Protein AF-A0A453LAU6-F1 (afdb_monomer)

Organism: Aegilops tauschii subsp. strangulata (NCBI:txid200361)

Nearest PDB structures (foldseek):
  6wpu-assembly1_A  TM=8.694E-01  e=8.752E-20  Allium sativum
  6sem-assembly2_A  TM=7.587E-01  e=1.999E-14  synthetic construct
  8odw-assembly1_A  TM=7.315E-01  e=1.647E-11  Gynuella sunshinyii
  8odw-assembly2_B  TM=7.566E-01  e=8.430E-11  Gynuella sunshinyii
  6a4j-assembly1_A  TM=4.486E-01  e=2.990E-09  Staphylococcus aureus

Radius of gyration: 31.08 Å; Cα contacts (8 Å, |Δi|>4): 416; chains: 1; bounding box: 76×75×81 Å

Mean predicted aligned error: 15.17 Å

Foldseek 3Di:
DDDPVGDLAFDDDPPTDRDPDGPVSNVVVSVVVVCVVVVPCVVDDPQKAWQAWEFPDPPDPQTKIKTKIWHWDDDPPDPDDTDIDIDIDIGSDDDDDPDWQQADDDDPQAACPVLAPAAEEELNPDDAQQVQAQWEEEEAADPPSSVVNQVRNLVGYQAYEYEEAPVRCDPVNVVSCVVSVNHYDYAYGFRYQHNQQWTAHPVRDIDRGRYYYYHPGGFDDDNRYDYVPQWDQDDSRQDIDDDPPDPRPPDDDDDDDPDPPPPPPDDDDDDDDDDDDDDDDDDDDDDDDDDDDDDPDDDDDDDDDDDDDDDDDDDDDDDDDDDDDDD

Structure (mmCIF, N/CA/C/O backbone):
data_AF-A0A453LAU6-F1
#
_entry.id   AF-A0A453LAU6-F1
#
loop_
_atom_site.group_PDB
_atom_site.id
_atom_site.type_symbol
_atom_site.label_atom_id
_atom_site.label_alt_id
_atom_site.label_comp_id
_atom_site.label_asym_id
_atom_site.label_entity_id
_atom_site.label_seq_id
_atom_site.pdbx_PDB_ins_code
_atom_site.Cartn_x
_atom_site.Cartn_y
_atom_site.Cartn_z
_atom_site.occupancy
_atom_site.B_iso_or_equiv
_atom_site.auth_seq_id
_atom_site.auth_comp_id
_atom_site.auth_asym_id
_atom_site.auth_atom_id
_atom_site.pdbx_PDB_model_num
ATOM 1 N N . MET A 1 1 ? 4.632 -13.540 12.348 1.00 88.81 1 MET A N 1
ATOM 2 C CA . MET A 1 1 ? 3.281 -13.109 11.934 1.00 88.81 1 MET A CA 1
ATOM 3 C C . MET A 1 1 ? 2.209 -13.587 12.901 1.00 88.81 1 MET A C 1
ATOM 5 O O . MET A 1 1 ? 1.278 -12.830 13.105 1.00 88.81 1 MET A O 1
ATOM 9 N N . GLY A 1 2 ? 2.324 -14.776 13.510 1.00 91.88 2 GLY A N 1
ATOM 10 C CA . GLY A 1 2 ? 1.339 -15.205 14.510 1.00 91.88 2 GLY A CA 1
ATOM 11 C C . GLY A 1 2 ? 1.391 -14.419 15.822 1.00 91.88 2 GLY A C 1
ATOM 12 O O . GLY A 1 2 ? 2.455 -13.922 16.200 1.00 91.88 2 GLY A O 1
ATOM 13 N N . PHE A 1 3 ? 0.247 -14.347 16.501 1.00 94.44 3 PHE A N 1
ATOM 14 C CA . PHE A 1 3 ? 0.126 -13.865 17.874 1.00 94.44 3 PHE A CA 1
ATOM 15 C C . PHE A 1 3 ? 0.826 -14.824 18.850 1.00 94.44 3 PHE A C 1
ATOM 17 O O . PHE A 1 3 ? 0.945 -16.023 18.590 1.00 94.44 3 PHE A O 1
ATOM 24 N N . SER A 1 4 ? 1.317 -14.299 19.976 1.00 94.31 4 SER A N 1
ATOM 25 C CA . SER A 1 4 ? 2.078 -15.083 20.963 1.00 94.31 4 SER A CA 1
ATOM 26 C C . SER A 1 4 ? 1.269 -16.219 21.591 1.00 94.31 4 SER A C 1
ATOM 28 O O . SER A 1 4 ? 1.823 -17.265 21.917 1.00 94.31 4 SER A O 1
ATOM 30 N N . ASP A 1 5 ? -0.032 -16.006 21.742 1.00 94.62 5 ASP A N 1
ATOM 31 C CA . ASP A 1 5 ? -1.032 -16.908 22.315 1.00 94.62 5 ASP A CA 1
ATOM 32 C C . ASP A 1 5 ? -1.888 -17.613 21.249 1.00 94.62 5 ASP A C 1
ATOM 34 O O . ASP A 1 5 ? -2.719 -18.456 21.579 1.00 94.62 5 ASP A O 1
ATOM 38 N N . PHE A 1 6 ? -1.652 -17.329 19.966 1.00 95.62 6 PHE A N 1
ATOM 39 C CA . PHE A 1 6 ? -2.305 -18.002 18.847 1.00 95.62 6 PHE A CA 1
ATOM 40 C C . PHE A 1 6 ? -1.334 -18.131 17.675 1.00 95.62 6 PHE A C 1
ATOM 42 O O . PHE A 1 6 ? -1.233 -17.263 16.809 1.00 95.62 6 PHE A O 1
ATOM 49 N N . GLN A 1 7 ? -0.557 -19.210 17.662 1.00 94.25 7 GLN A N 1
ATOM 50 C CA . GLN A 1 7 ? 0.541 -19.358 16.711 1.00 94.25 7 GLN A CA 1
ATOM 51 C C . GLN A 1 7 ? 0.048 -19.521 15.268 1.00 94.25 7 GLN A C 1
ATOM 53 O O . GLN A 1 7 ? -0.946 -20.192 15.001 1.00 94.25 7 GLN A O 1
ATOM 58 N N . PHE A 1 8 ? 0.787 -18.939 14.321 1.00 94.56 8 PHE A N 1
ATOM 59 C CA . PHE A 1 8 ? 0.507 -19.077 12.892 1.00 94.56 8 PHE A CA 1
ATOM 60 C C . PHE A 1 8 ? 1.276 -20.269 12.319 1.00 94.56 8 PHE A C 1
ATOM 62 O O . PHE A 1 8 ? 2.372 -20.116 11.775 1.00 94.56 8 PHE A O 1
ATOM 69 N N . LEU A 1 9 ? 0.722 -21.459 12.538 1.00 91.19 9 LEU A N 1
ATOM 70 C CA . LEU A 1 9 ? 1.262 -22.728 12.058 1.00 91.19 9 LEU A CA 1
ATOM 71 C C . LEU A 1 9 ? 0.466 -23.221 10.842 1.00 91.19 9 LEU A C 1
ATOM 73 O O . LEU A 1 9 ? -0.728 -22.920 10.756 1.00 91.19 9 LEU A O 1
ATOM 77 N N . PRO A 1 10 ? 1.093 -23.991 9.930 1.00 90.25 10 PRO A N 1
ATOM 78 C CA . PRO A 1 10 ? 0.378 -24.673 8.860 1.00 90.25 10 PRO A CA 1
ATOM 79 C C . PRO A 1 10 ? -0.801 -25.476 9.410 1.00 90.25 10 PRO A C 1
ATOM 81 O O . PRO A 1 10 ? -0.674 -26.165 10.425 1.00 90.25 10 PRO A O 1
ATOM 84 N N . ARG A 1 11 ? -1.943 -25.374 8.735 1.00 87.12 11 ARG A N 1
ATOM 85 C CA . ARG A 1 11 ? -3.157 -26.123 9.055 1.00 87.12 11 ARG A CA 1
ATOM 86 C C . ARG A 1 11 ? -3.591 -26.932 7.850 1.00 87.12 11 ARG A C 1
ATOM 88 O O . ARG A 1 11 ? -3.509 -26.454 6.721 1.00 87.12 11 ARG A O 1
ATOM 95 N N . ASP A 1 12 ? -4.104 -28.123 8.117 1.00 85.19 12 ASP A N 1
ATOM 96 C CA . ASP A 1 12 ? -4.730 -28.946 7.093 1.00 85.19 12 ASP A CA 1
ATOM 97 C C . ASP A 1 12 ? -6.102 -28.367 6.723 1.00 85.19 12 ASP A C 1
ATOM 99 O O . ASP A 1 12 ? -6.838 -27.858 7.573 1.00 85.19 12 ASP A O 1
ATOM 103 N N . GLY A 1 13 ? -6.449 -28.420 5.439 1.00 82.75 13 GLY A N 1
ATOM 104 C CA . GLY A 1 13 ? -7.744 -27.959 4.943 1.00 82.75 13 GLY A CA 1
ATOM 105 C C . GLY A 1 13 ? -7.693 -27.455 3.506 1.00 82.75 13 GLY A C 1
ATOM 106 O O . GLY A 1 13 ? -6.665 -26.980 3.021 1.00 82.75 13 GLY A O 1
ATOM 107 N N . ALA A 1 14 ? -8.829 -27.544 2.815 1.00 81.69 14 ALA A N 1
ATOM 108 C CA . ALA A 1 14 ? -8.958 -27.012 1.465 1.00 81.69 14 ALA A CA 1
ATOM 109 C C . ALA A 1 14 ? -8.693 -25.495 1.460 1.00 81.69 14 ALA A C 1
ATOM 111 O O . ALA A 1 14 ? -9.277 -24.749 2.244 1.00 81.69 14 ALA A O 1
ATOM 112 N N . GLY A 1 15 ? -7.805 -25.045 0.571 1.00 84.50 15 GLY A N 1
ATOM 113 C CA . GLY A 1 15 ? -7.454 -23.629 0.426 1.00 84.50 15 GLY A CA 1
ATOM 114 C C . GLY A 1 15 ? -6.388 -23.105 1.394 1.00 84.50 15 GLY A C 1
ATOM 115 O O . GLY A 1 15 ? -6.058 -21.923 1.305 1.00 84.50 15 GLY A O 1
ATOM 116 N N . ARG A 1 16 ? -5.830 -23.955 2.270 1.00 93.31 16 ARG A N 1
ATOM 117 C CA . ARG A 1 16 ? -4.707 -23.597 3.147 1.00 93.31 16 ARG A CA 1
ATOM 118 C C . ARG A 1 16 ? -3.372 -23.616 2.410 1.00 93.31 16 ARG A C 1
ATOM 120 O O . ARG A 1 16 ? -3.162 -24.417 1.500 1.00 93.31 16 ARG A O 1
ATOM 127 N N . ASP A 1 17 ? -2.460 -22.745 2.824 1.00 94.44 17 ASP A N 1
ATOM 128 C CA . ASP A 1 17 ? -1.111 -22.640 2.264 1.00 94.44 17 ASP A CA 1
ATOM 129 C C . ASP A 1 17 ? -0.051 -22.981 3.327 1.00 94.44 17 ASP A C 1
ATOM 131 O O . ASP A 1 17 ? 0.218 -22.166 4.211 1.00 94.44 17 ASP A O 1
ATOM 135 N N . PRO A 1 18 ? 0.587 -24.165 3.259 1.00 93.44 18 PRO A N 1
ATOM 136 C CA . PRO A 1 18 ? 1.502 -24.630 4.302 1.00 93.44 18 PRO A CA 1
ATOM 137 C C . PRO A 1 18 ? 2.903 -24.004 4.217 1.00 93.44 18 PRO A C 1
ATOM 139 O O . PRO A 1 18 ? 3.781 -24.326 5.020 1.00 93.44 18 PRO A O 1
ATOM 142 N N . ARG A 1 19 ? 3.168 -23.149 3.220 1.00 94.75 19 ARG A N 1
ATOM 143 C CA . ARG A 1 19 ? 4.495 -22.559 3.014 1.00 94.75 19 ARG A CA 1
ATOM 144 C C . ARG A 1 19 ? 4.842 -21.593 4.145 1.00 94.75 19 ARG A C 1
ATOM 146 O O . ARG A 1 19 ? 3.995 -20.890 4.678 1.00 94.75 19 ARG A O 1
ATOM 153 N N . ARG A 1 20 ? 6.141 -21.465 4.439 1.00 93.31 20 ARG A N 1
ATOM 154 C CA . ARG A 1 20 ? 6.658 -20.489 5.420 1.00 93.31 20 ARG A CA 1
ATOM 155 C C . ARG A 1 20 ? 6.369 -19.030 5.037 1.00 93.31 20 ARG A C 1
ATOM 157 O O . ARG A 1 20 ? 6.222 -18.185 5.914 1.00 93.31 20 ARG A O 1
ATOM 164 N N . PHE A 1 21 ? 6.306 -18.754 3.737 1.00 93.12 21 PHE A N 1
ATOM 165 C CA . PHE A 1 21 ? 5.879 -17.478 3.163 1.00 93.12 21 PHE A CA 1
ATOM 166 C C . PHE A 1 21 ? 4.612 -17.737 2.345 1.00 93.12 21 PHE A C 1
ATOM 168 O O . PHE A 1 21 ? 4.700 -17.909 1.125 1.00 93.12 21 PHE A O 1
ATOM 175 N N . PRO A 1 22 ? 3.456 -17.888 3.011 1.00 94.69 22 PRO A N 1
ATOM 176 C CA . PRO A 1 22 ? 2.224 -18.214 2.322 1.00 94.69 22 PRO A CA 1
ATOM 177 C C . PRO A 1 22 ? 1.676 -16.985 1.588 1.00 94.69 22 PRO A C 1
ATOM 179 O O . PRO A 1 22 ? 2.062 -15.844 1.856 1.00 94.69 22 PRO A O 1
ATOM 182 N N . GLY A 1 23 ? 0.745 -17.209 0.665 1.00 92.88 23 GLY A N 1
ATOM 183 C CA . GLY A 1 23 ? -0.009 -16.123 0.045 1.00 92.88 23 GLY A CA 1
ATOM 184 C C . GLY A 1 23 ? -0.913 -15.400 1.051 1.00 92.88 23 GLY A C 1
ATOM 185 O O . GLY A 1 23 ? -1.277 -15.937 2.097 1.00 92.88 23 GLY A O 1
ATOM 186 N N . HIS A 1 24 ? -1.360 -14.191 0.699 1.00 93.94 24 HIS A N 1
ATOM 187 C CA . HIS A 1 24 ? -2.253 -13.386 1.546 1.00 93.94 24 HIS A CA 1
ATOM 188 C C . HIS A 1 24 ? -3.555 -14.115 1.941 1.00 93.94 24 HIS A C 1
ATOM 190 O O . HIS A 1 24 ? -4.155 -13.783 2.961 1.00 93.94 24 HIS A O 1
ATOM 196 N N . ARG A 1 25 ? -3.996 -15.105 1.148 1.00 94.25 25 ARG A N 1
ATOM 197 C CA . ARG A 1 25 ? -5.182 -15.928 1.431 1.00 94.25 25 ARG A CA 1
ATOM 198 C C . ARG A 1 25 ? -5.054 -16.700 2.743 1.00 94.25 25 ARG A C 1
ATOM 200 O O . ARG A 1 25 ? -6.019 -16.749 3.490 1.00 94.25 25 ARG A O 1
ATOM 207 N N . GLU A 1 26 ? -3.874 -17.222 3.063 1.00 95.44 26 GLU A N 1
ATOM 208 C CA . GLU A 1 26 ? -3.675 -17.953 4.319 1.00 95.44 26 GLU A CA 1
ATOM 209 C C . GLU A 1 26 ? -3.733 -17.017 5.524 1.00 95.44 26 GLU A C 1
ATOM 211 O O . GLU A 1 26 ? -4.378 -17.324 6.520 1.00 95.44 26 GLU A O 1
ATOM 216 N N . VAL A 1 27 ? -3.139 -15.824 5.412 1.00 95.12 27 VAL A N 1
ATOM 217 C CA . VAL A 1 27 ? -3.261 -14.790 6.453 1.00 95.12 27 VAL A CA 1
ATOM 218 C C . VAL A 1 27 ? -4.726 -14.376 6.623 1.00 95.12 27 VAL A C 1
ATOM 220 O O . VAL A 1 27 ? -5.199 -14.220 7.746 1.00 95.12 27 VAL A O 1
ATOM 223 N N . HIS A 1 28 ? -5.468 -14.255 5.517 1.00 94.31 28 HIS A N 1
ATOM 224 C CA . HIS A 1 28 ? -6.905 -13.994 5.545 1.00 94.31 28 HIS A CA 1
ATOM 225 C C . HIS A 1 28 ? -7.700 -15.123 6.207 1.00 94.31 28 HIS A C 1
ATOM 227 O O . HIS A 1 28 ? -8.703 -14.823 6.830 1.00 94.31 28 HIS A O 1
ATOM 233 N N . CYS A 1 29 ? -7.296 -16.390 6.107 1.00 94.06 29 CYS A N 1
ATOM 234 C CA . CYS A 1 29 ? -7.947 -17.489 6.830 1.00 94.06 29 CYS A CA 1
ATOM 235 C C . CYS A 1 29 ? -7.550 -17.527 8.317 1.00 94.06 29 CYS A C 1
ATOM 237 O O . CYS A 1 29 ? -8.379 -17.814 9.175 1.00 94.06 29 CYS A O 1
ATOM 239 N N . TYR A 1 30 ? -6.301 -17.192 8.638 1.00 95.25 30 TYR A N 1
ATOM 240 C CA . TYR A 1 30 ? -5.788 -17.158 10.008 1.00 95.25 30 TYR A CA 1
ATOM 241 C C . TYR A 1 30 ? -6.492 -16.119 10.902 1.00 95.25 30 TYR A C 1
ATOM 243 O O . TYR A 1 30 ? -6.726 -16.383 12.080 1.00 95.25 30 TYR A O 1
ATOM 251 N N . LEU A 1 31 ? -6.858 -14.947 10.366 1.00 94.75 31 LEU A N 1
ATOM 252 C CA . LEU A 1 31 ? -7.499 -13.885 11.157 1.00 94.75 31 LEU A CA 1
ATOM 253 C C . LEU A 1 31 ? -8.929 -14.242 11.636 1.00 94.75 31 LEU A C 1
ATOM 255 O O . LEU A 1 31 ? -9.196 -14.084 12.825 1.00 94.75 31 LEU A O 1
ATOM 259 N N . PRO A 1 32 ? -9.845 -14.764 10.796 1.00 93.56 32 PRO A N 1
ATOM 260 C CA . PRO A 1 32 ? -11.122 -15.317 11.238 1.00 93.56 32 PRO A CA 1
ATOM 261 C C . PRO A 1 32 ? -10.968 -16.479 12.215 1.00 93.56 32 PRO A C 1
ATOM 263 O O . PRO A 1 32 ? -11.719 -16.528 13.184 1.00 93.56 32 PRO A O 1
ATOM 266 N N . ASP A 1 33 ? -9.990 -17.374 12.015 1.00 94.12 33 ASP A N 1
ATOM 267 C CA . ASP A 1 33 ? -9.729 -18.457 12.972 1.00 94.12 33 ASP A CA 1
ATOM 268 C C . ASP A 1 33 ? -9.403 -17.901 14.366 1.00 94.12 33 ASP A C 1
ATOM 270 O O . ASP A 1 33 ? -9.889 -18.415 15.373 1.00 94.12 33 ASP A O 1
ATOM 274 N N . PHE A 1 34 ? -8.582 -16.847 14.421 1.00 95.38 34 PHE A N 1
ATOM 275 C CA . PHE A 1 34 ? -8.266 -16.136 15.656 1.00 95.38 34 PHE A CA 1
ATOM 276 C C . PHE A 1 34 ? -9.530 -15.514 16.263 1.00 95.38 34 PHE A C 1
ATOM 278 O O . PHE A 1 34 ? -9.849 -15.770 17.421 1.00 95.38 34 PHE A O 1
ATOM 285 N N . CYS A 1 35 ? -10.304 -14.758 15.480 1.00 95.62 35 CYS A N 1
ATOM 286 C CA . CYS A 1 35 ? -11.535 -14.140 15.972 1.00 95.62 35 CYS A CA 1
ATOM 287 C C . CYS A 1 35 ? -12.548 -15.167 16.497 1.00 95.62 35 CYS A C 1
ATOM 289 O O . CYS A 1 35 ? -13.194 -14.906 17.510 1.00 95.62 35 CYS A O 1
ATOM 291 N N . ALA A 1 36 ? -12.671 -16.326 15.845 1.00 94.06 36 ALA A N 1
ATOM 292 C CA . ALA A 1 36 ? -13.546 -17.411 16.273 1.00 94.06 36 ALA A CA 1
ATOM 293 C C . ALA A 1 36 ? -13.063 -18.053 17.583 1.00 94.06 36 ALA A C 1
ATOM 295 O O . ALA A 1 36 ? -13.867 -18.267 18.487 1.00 94.06 36 ALA A O 1
ATOM 296 N N . ALA A 1 37 ? -11.757 -18.305 17.719 1.00 95.19 37 ALA A N 1
ATOM 297 C CA . ALA A 1 37 ? -11.180 -18.907 18.922 1.00 95.19 37 ALA A CA 1
ATOM 298 C C . ALA A 1 37 ? -11.391 -18.055 20.187 1.00 95.19 37 ALA A C 1
ATOM 300 O O . ALA A 1 37 ? -11.518 -18.606 21.280 1.00 95.19 37 ALA A O 1
ATOM 301 N N . PHE A 1 38 ? -11.451 -16.729 20.037 1.00 95.94 38 PHE A N 1
ATOM 302 C CA . PHE A 1 38 ? -11.619 -15.781 21.143 1.00 95.94 38 PHE A CA 1
ATOM 303 C C . PHE A 1 38 ? -13.009 -15.124 21.204 1.00 95.94 38 PHE A C 1
ATOM 305 O O . PHE A 1 38 ? -13.222 -14.254 22.046 1.00 95.94 38 PHE A O 1
ATOM 312 N N . GLY A 1 39 ? -13.952 -15.508 20.334 1.00 95.88 39 GLY A N 1
ATOM 313 C CA . GLY A 1 39 ? -15.314 -14.954 20.323 1.00 95.88 39 GLY A CA 1
ATOM 314 C C . GLY A 1 39 ? -15.378 -13.443 20.056 1.00 95.88 39 GLY A C 1
ATOM 315 O O . GLY A 1 39 ? -16.207 -12.745 20.627 1.00 95.88 39 GLY A O 1
ATOM 316 N N . LEU A 1 40 ? -14.481 -12.906 19.222 1.00 95.31 40 LEU A N 1
ATOM 317 C CA . LEU A 1 40 ? -14.321 -11.451 19.061 1.00 95.31 40 LEU A CA 1
ATOM 318 C C . LEU A 1 40 ? -15.376 -10.806 18.156 1.00 95.31 40 LEU A C 1
ATOM 320 O O . LEU A 1 40 ? -15.596 -9.599 18.237 1.00 95.31 40 LEU A O 1
ATOM 324 N N . MET A 1 41 ? -16.007 -11.588 17.275 1.00 94.81 41 MET A N 1
ATOM 325 C CA . MET A 1 41 ? -16.911 -11.046 16.255 1.00 94.81 41 MET A CA 1
ATOM 326 C C . MET A 1 41 ? -18.200 -10.457 16.835 1.00 94.81 41 MET A C 1
ATOM 328 O O . MET A 1 41 ? -18.759 -9.557 16.217 1.00 94.81 41 MET A O 1
ATOM 332 N N . ASP A 1 42 ? -18.611 -10.867 18.037 1.00 93.38 42 ASP A N 1
ATOM 333 C CA . ASP A 1 42 ? -19.802 -10.333 18.715 1.00 93.38 42 ASP A CA 1
ATOM 334 C C . ASP A 1 42 ? -19.666 -8.838 19.054 1.00 93.38 42 ASP A C 1
ATOM 336 O O . ASP A 1 42 ? -20.659 -8.121 19.171 1.00 93.38 42 ASP A O 1
ATOM 340 N N . ALA A 1 43 ? -18.431 -8.340 19.172 1.00 93.81 43 ALA A N 1
ATOM 341 C CA . ALA A 1 43 ? -18.137 -6.933 19.430 1.00 93.81 43 ALA A CA 1
ATOM 342 C C . ALA A 1 43 ? -17.918 -6.105 18.146 1.00 93.81 43 ALA A C 1
ATOM 344 O O . ALA A 1 43 ? -17.727 -4.889 18.222 1.00 93.81 43 ALA A O 1
ATOM 345 N N . VAL A 1 44 ? -17.912 -6.733 16.964 1.00 95.38 44 VAL A N 1
ATOM 346 C CA . VAL A 1 44 ? -17.551 -6.079 15.699 1.00 95.38 44 VAL A CA 1
ATOM 347 C C . VAL A 1 44 ? -18.798 -5.717 14.899 1.00 95.38 44 VAL A C 1
ATOM 349 O O . VAL A 1 44 ? -19.564 -6.574 14.471 1.00 95.38 44 VAL A O 1
ATOM 352 N N . ARG A 1 45 ? -18.954 -4.424 14.601 1.00 93.88 45 ARG A N 1
ATOM 353 C CA . ARG A 1 45 ? -19.978 -3.921 13.675 1.00 93.88 45 ARG A CA 1
ATOM 354 C C . ARG A 1 45 ? -19.371 -3.737 12.280 1.00 93.88 45 ARG A C 1
ATOM 356 O O . ARG A 1 45 ? -18.655 -2.769 12.028 1.00 93.88 45 ARG A O 1
ATOM 363 N N . LEU A 1 46 ? -19.622 -4.688 11.379 1.00 94.38 46 LEU A N 1
ATOM 364 C CA . LEU A 1 46 ? -19.226 -4.579 9.968 1.00 94.38 46 LEU A CA 1
ATOM 365 C C . LEU A 1 46 ? -20.147 -3.614 9.210 1.00 94.38 46 LEU A C 1
ATOM 367 O O . LEU A 1 46 ? -21.274 -3.359 9.626 1.00 94.38 46 LEU A O 1
ATOM 371 N N . ASN A 1 47 ? -19.668 -3.093 8.076 1.00 93.81 47 ASN A N 1
ATOM 372 C CA . ASN A 1 47 ? -20.373 -2.086 7.266 1.00 93.81 47 ASN A CA 1
ATOM 373 C C . ASN A 1 47 ? -20.718 -0.793 8.030 1.00 93.81 47 AS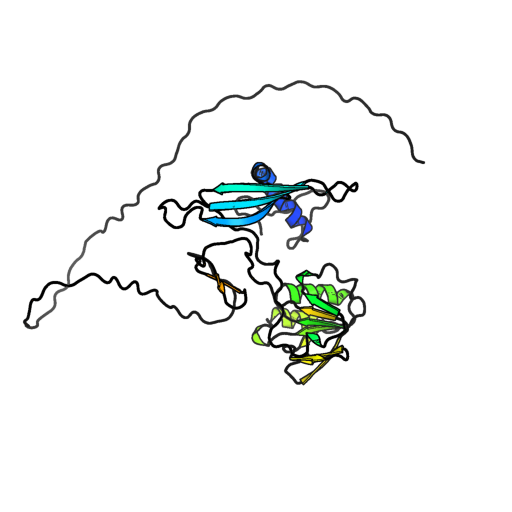N A C 1
ATOM 375 O O . ASN A 1 47 ? -21.580 -0.031 7.601 1.00 93.81 47 ASN A O 1
ATOM 379 N N . THR A 1 48 ? -20.017 -0.525 9.133 1.00 95.81 48 THR A N 1
ATOM 380 C CA . THR A 1 48 ? -20.160 0.685 9.943 1.00 95.81 48 THR A CA 1
ATOM 381 C C . THR A 1 48 ? -18.896 1.523 9.820 1.00 95.81 48 THR A C 1
ATOM 383 O O . THR A 1 48 ? -17.821 1.142 10.285 1.00 95.81 48 THR A O 1
ATOM 386 N N . ARG A 1 49 ? -19.005 2.677 9.163 1.00 96.12 49 ARG A N 1
ATOM 387 C CA . ARG A 1 49 ? -17.896 3.613 8.973 1.00 96.12 49 ARG A CA 1
ATOM 388 C C . ARG A 1 49 ? -17.953 4.700 10.034 1.00 96.12 49 ARG A C 1
ATOM 390 O O . ARG A 1 49 ? -18.924 5.444 10.103 1.00 96.12 49 ARG A O 1
ATOM 397 N N . VAL A 1 50 ? -16.884 4.850 10.810 1.00 97.38 50 VAL A N 1
ATOM 398 C CA . VAL A 1 50 ? -16.724 5.997 11.716 1.00 97.38 50 VAL A CA 1
ATOM 399 C C . VAL A 1 50 ? -16.468 7.258 10.890 1.00 97.38 50 VAL A C 1
ATOM 401 O O . VAL A 1 50 ? -15.546 7.294 10.073 1.00 97.38 50 VAL A O 1
ATOM 404 N N . VAL A 1 51 ? -17.291 8.287 11.096 1.00 97.06 51 VAL A N 1
ATOM 405 C CA . VAL A 1 51 ? -17.218 9.569 10.372 1.00 97.06 51 VAL A CA 1
ATOM 406 C C . VAL A 1 51 ? -16.759 10.722 11.258 1.00 97.06 51 VAL A C 1
ATOM 408 O O . VAL A 1 51 ? -16.235 11.704 10.737 1.00 97.06 51 VAL A O 1
ATOM 411 N N . ARG A 1 52 ? -16.914 10.613 12.584 1.00 96.81 52 ARG A N 1
ATOM 412 C CA . ARG A 1 52 ? -16.409 11.606 13.537 1.00 96.81 52 ARG A CA 1
ATOM 413 C C . ARG A 1 52 ? -16.064 10.967 14.879 1.00 96.81 52 ARG A C 1
ATOM 415 O O . ARG A 1 52 ? -16.797 10.117 15.366 1.00 96.81 52 ARG A O 1
ATOM 422 N N . VAL A 1 53 ? -14.978 11.427 15.482 1.00 95.88 53 VAL A N 1
ATOM 423 C CA . VAL A 1 53 ? -14.571 11.159 16.861 1.00 95.88 53 VAL A CA 1
ATOM 424 C C . VAL A 1 53 ? -14.165 12.493 17.465 1.00 95.88 53 VAL A C 1
ATOM 426 O O . VAL A 1 53 ? -13.223 13.109 16.971 1.00 95.88 53 VAL A O 1
ATOM 429 N N . ALA A 1 54 ? -14.862 12.939 18.506 1.00 93.31 54 ALA A N 1
ATOM 430 C CA . ALA A 1 54 ? -14.592 14.217 19.161 1.00 93.31 54 ALA A CA 1
ATOM 431 C C . ALA A 1 54 ? -14.795 14.119 20.679 1.00 93.31 54 ALA A C 1
ATOM 433 O O . ALA A 1 54 ? -15.635 13.337 21.127 1.00 93.31 54 ALA A O 1
ATOM 434 N N . PRO A 1 55 ? -14.063 14.895 21.497 1.00 89.88 55 PRO A N 1
ATOM 435 C CA . PRO A 1 55 ? -14.355 14.980 22.923 1.00 89.88 55 PRO A CA 1
ATOM 436 C C . PRO A 1 55 ? -15.755 15.577 23.140 1.00 89.88 55 PRO A C 1
ATOM 438 O O . PRO A 1 55 ? -16.110 16.564 22.497 1.00 89.88 55 PRO A O 1
ATOM 441 N N . THR A 1 56 ? -16.539 15.011 24.061 1.00 87.00 56 THR A N 1
ATOM 442 C CA . THR A 1 56 ? -17.892 15.513 24.387 1.00 87.00 56 THR A CA 1
ATOM 443 C C . THR A 1 56 ? -17.861 16.870 25.090 1.00 87.00 56 THR A C 1
ATOM 445 O O . THR A 1 56 ? -18.791 17.663 24.977 1.00 87.00 56 THR A O 1
ATOM 448 N N . SER A 1 57 ? -16.781 17.156 25.816 1.00 76.94 57 SER A N 1
ATOM 449 C CA . SER A 1 57 ? -16.522 18.446 26.445 1.00 76.94 57 SER A CA 1
ATOM 450 C C . SER A 1 57 ? -15.020 18.687 26.561 1.00 76.94 57 SER A C 1
ATOM 452 O O . SER A 1 57 ? -14.231 17.768 26.790 1.00 76.94 57 SER A O 1
ATOM 454 N N . THR A 1 58 ? -14.616 19.945 26.407 1.00 65.12 58 THR A N 1
ATOM 455 C CA . THR A 1 58 ? -13.227 20.398 26.562 1.00 65.12 58 THR A CA 1
ATOM 456 C C . THR A 1 58 ? -12.914 20.878 27.983 1.00 65.12 58 THR A C 1
ATOM 458 O O . THR A 1 58 ? -11.747 21.092 28.313 1.00 65.12 58 THR A O 1
ATOM 461 N N . THR A 1 59 ? -13.933 21.028 28.835 1.00 61.28 59 THR A N 1
ATOM 462 C CA . THR A 1 59 ? -13.853 21.664 30.162 1.00 61.28 59 THR A CA 1
ATOM 463 C C . THR A 1 59 ? -13.987 20.689 31.331 1.00 61.28 59 THR A C 1
ATOM 465 O O . THR A 1 59 ? -13.602 21.025 32.452 1.00 61.28 59 THR A O 1
ATOM 468 N N . THR A 1 60 ? -14.513 19.483 31.115 1.00 59.81 60 THR A N 1
ATOM 469 C CA . THR A 1 60 ? -14.722 18.497 32.185 1.00 59.81 60 THR A CA 1
ATOM 470 C C . THR A 1 60 ? -13.457 17.696 32.500 1.00 59.81 60 THR A C 1
ATOM 472 O O . THR A 1 60 ? -12.643 17.387 31.632 1.00 59.81 60 THR A O 1
ATOM 475 N N . ARG A 1 61 ? -13.291 17.300 33.773 1.00 62.19 61 ARG A N 1
ATOM 476 C CA . ARG A 1 61 ? -12.210 16.381 34.193 1.00 62.19 61 ARG A CA 1
ATOM 477 C C . ARG A 1 61 ? -12.356 14.974 33.604 1.00 62.19 61 ARG A C 1
ATOM 479 O O . ARG A 1 61 ? -11.354 14.273 33.493 1.00 62.19 61 ARG A O 1
ATOM 486 N N . GLN A 1 62 ? -13.573 14.563 33.250 1.00 61.97 62 GLN A N 1
ATOM 487 C CA . GLN A 1 62 ? -13.825 13.320 32.527 1.00 61.97 62 GLN A CA 1
ATOM 488 C C . GLN A 1 62 ? -13.804 13.598 31.025 1.00 61.97 62 GLN A C 1
ATOM 490 O O . GLN A 1 62 ? -14.585 14.414 30.535 1.00 61.97 62 GLN A O 1
ATOM 495 N N . ARG A 1 63 ? -12.876 12.946 30.316 1.00 74.75 63 ARG A N 1
ATOM 496 C CA . ARG A 1 63 ? -12.766 13.005 28.857 1.00 74.75 63 ARG A CA 1
ATOM 497 C C . ARG A 1 63 ? -13.548 11.837 28.276 1.00 74.75 63 ARG A C 1
ATOM 499 O O . ARG A 1 63 ? -13.016 10.736 28.211 1.00 74.75 63 ARG A O 1
ATOM 506 N N . GLN A 1 64 ? -14.791 12.085 27.894 1.00 90.88 64 GLN A N 1
ATOM 507 C CA . GLN A 1 64 ? -15.563 11.153 27.080 1.00 90.88 64 GLN A CA 1
ATOM 508 C C . GLN A 1 64 ? -15.486 11.570 25.610 1.00 90.88 64 GLN A C 1
ATOM 510 O O . GLN A 1 64 ? -15.161 12.717 25.291 1.00 90.88 64 GLN A O 1
ATOM 515 N N . TRP A 1 65 ? -15.777 10.630 24.720 1.00 92.75 65 TRP A N 1
ATOM 516 C CA . TRP A 1 65 ? -15.655 10.788 23.279 1.00 92.75 65 TRP A CA 1
ATOM 517 C C . TRP A 1 65 ? -16.982 10.465 22.606 1.00 92.75 65 TRP A C 1
ATOM 519 O O . TRP A 1 65 ? -17.477 9.348 22.734 1.00 92.75 65 TRP A O 1
ATOM 529 N N . ALA A 1 66 ? -17.536 11.428 21.875 1.00 95.31 66 ALA A N 1
ATOM 530 C CA . ALA A 1 66 ? -18.636 11.196 20.953 1.00 95.31 66 ALA A CA 1
ATOM 531 C C . ALA A 1 66 ? -18.074 10.579 19.669 1.00 95.31 66 ALA A C 1
ATOM 533 O O . ALA A 1 66 ? -17.181 11.149 19.029 1.00 95.31 66 ALA A O 1
ATOM 534 N N . VAL A 1 67 ? -18.584 9.405 19.308 1.00 97.44 67 VAL A N 1
ATOM 535 C CA . VAL A 1 67 ? -18.227 8.682 18.090 1.00 97.44 67 VAL A CA 1
ATOM 536 C C . VAL A 1 67 ? -19.462 8.594 17.212 1.00 97.44 67 VAL A C 1
ATOM 538 O O . VAL A 1 67 ? -20.428 7.916 17.553 1.00 97.44 67 VAL A O 1
ATOM 541 N N . ARG A 1 68 ? -19.404 9.267 16.065 1.00 97.88 68 ARG A N 1
ATOM 542 C CA . ARG A 1 68 ? -20.450 9.259 15.045 1.00 97.88 68 ARG A CA 1
ATOM 543 C C . ARG A 1 68 ? -20.078 8.278 13.951 1.00 97.88 68 ARG A C 1
ATOM 545 O O . ARG A 1 68 ? -18.954 8.316 13.427 1.00 97.88 68 ARG A O 1
ATOM 552 N N . SER A 1 69 ? -21.009 7.409 13.592 1.00 97.56 69 SER A N 1
ATOM 553 C CA . SER A 1 69 ? -20.801 6.363 12.599 1.00 97.56 69 SER A CA 1
ATOM 554 C C . SER A 1 69 ? -21.995 6.223 11.668 1.00 97.56 69 SER A C 1
ATOM 556 O O . SER A 1 69 ? -23.122 6.514 12.049 1.00 97.56 69 SER A O 1
ATOM 558 N N . VAL A 1 70 ? -21.720 5.787 10.442 1.00 96.94 70 VAL A N 1
ATOM 559 C CA . VAL A 1 70 ? -22.725 5.527 9.412 1.00 96.94 70 VAL A CA 1
ATOM 560 C C . VAL A 1 70 ? -22.693 4.043 9.085 1.00 96.94 70 VAL A C 1
ATOM 562 O O . VAL A 1 70 ? -21.659 3.525 8.644 1.00 96.94 70 VAL A O 1
ATOM 565 N N . ARG A 1 71 ? -23.803 3.349 9.326 1.00 94.62 71 ARG A N 1
ATOM 566 C CA . ARG A 1 71 ? -24.005 1.949 8.965 1.00 94.62 71 ARG A CA 1
ATOM 567 C C . ARG A 1 71 ? -24.696 1.873 7.614 1.00 94.62 71 ARG A C 1
ATOM 569 O O . ARG A 1 71 ? -25.753 2.459 7.419 1.00 94.62 71 ARG A O 1
ATOM 576 N N . ARG A 1 72 ? -24.107 1.112 6.697 1.00 91.12 72 ARG A N 1
ATOM 577 C CA . ARG A 1 72 ? -24.721 0.815 5.405 1.00 91.12 72 ARG A CA 1
ATOM 578 C C . ARG A 1 72 ? -25.563 -0.453 5.509 1.00 91.12 72 ARG A C 1
ATOM 580 O O . ARG A 1 72 ? -25.041 -1.503 5.893 1.00 91.12 72 ARG A O 1
ATOM 587 N N . LEU A 1 73 ? -26.834 -0.345 5.143 1.00 84.19 73 LEU A N 1
ATOM 588 C CA . LEU A 1 73 ? -27.777 -1.452 5.030 1.00 84.19 73 LEU A CA 1
ATOM 589 C C . LEU A 1 73 ? -28.056 -1.751 3.548 1.00 84.19 73 LEU A C 1
ATOM 591 O O . LEU A 1 73 ? -28.083 -0.848 2.711 1.00 84.19 73 LEU A O 1
ATOM 595 N N . GLY A 1 74 ? -28.231 -3.034 3.224 1.00 74.69 74 GLY A N 1
ATOM 596 C CA . GLY A 1 74 ? -28.403 -3.509 1.845 1.00 74.69 74 GLY A CA 1
ATOM 597 C C . GLY A 1 74 ? -27.086 -3.783 1.103 1.00 74.69 74 GLY A C 1
ATOM 598 O O . GLY A 1 74 ? -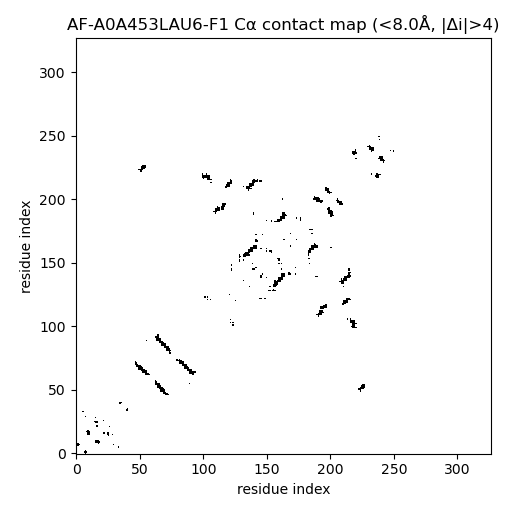26.033 -3.215 1.408 1.00 74.69 74 GLY A O 1
ATOM 599 N N . GLY A 1 75 ? -27.139 -4.710 0.144 1.00 64.50 75 GLY A N 1
ATOM 600 C CA . GLY A 1 75 ? -25.999 -5.156 -0.660 1.00 64.50 75 GLY A CA 1
ATOM 601 C C . GLY A 1 75 ? -26.064 -4.685 -2.119 1.00 64.50 75 GLY A C 1
ATOM 602 O O . GLY A 1 75 ? -27.069 -4.125 -2.546 1.00 64.50 75 GLY A O 1
ATOM 603 N N . PRO A 1 76 ? -24.993 -4.902 -2.904 1.00 58.78 76 PRO A N 1
ATOM 604 C CA . PRO A 1 76 ? -25.020 -4.717 -4.357 1.00 58.78 76 PRO A CA 1
ATOM 605 C C . PRO A 1 76 ? -25.870 -5.771 -5.086 1.00 58.78 76 PRO A C 1
ATOM 607 O O . PRO A 1 76 ? -26.162 -5.596 -6.267 1.00 58.78 76 PRO A O 1
ATOM 610 N N . GLU A 1 77 ? -26.247 -6.856 -4.410 1.00 63.81 77 GLU A N 1
ATOM 611 C CA . GLU A 1 77 ? -27.137 -7.877 -4.954 1.00 63.81 77 GLU A CA 1
ATOM 612 C C . GLU A 1 77 ? -28.594 -7.398 -4.816 1.00 63.81 77 GLU A C 1
ATOM 614 O O . GLU A 1 77 ? -29.030 -7.001 -3.737 1.00 63.81 77 GLU A O 1
ATOM 619 N N . ASP A 1 78 ? -29.299 -7.381 -5.951 1.00 54.22 78 ASP A N 1
ATOM 620 C CA . ASP A 1 78 ? -30.737 -7.119 -6.125 1.00 54.22 78 ASP A CA 1
ATOM 621 C C . ASP A 1 78 ? -31.255 -5.676 -6.095 1.00 54.22 78 ASP A C 1
ATOM 623 O O . ASP A 1 78 ? -32.397 -5.435 -5.709 1.00 54.22 78 ASP A O 1
ATOM 627 N N . GLY A 1 79 ? -30.474 -4.688 -6.555 1.00 57.84 79 GLY A N 1
ATOM 628 C CA . GLY A 1 79 ? -31.006 -3.335 -6.818 1.00 57.84 79 GLY A CA 1
ATOM 629 C C . GLY A 1 79 ? -31.653 -2.661 -5.596 1.00 57.84 79 GLY A C 1
ATOM 630 O O . GLY A 1 79 ? -32.390 -1.681 -5.736 1.00 57.84 79 GLY A O 1
ATOM 631 N N . ALA A 1 80 ? -31.385 -3.201 -4.404 1.00 64.31 80 ALA A N 1
ATOM 632 C CA . ALA A 1 80 ? -31.917 -2.731 -3.147 1.00 64.31 80 ALA A CA 1
ATOM 633 C C . ALA A 1 80 ? -31.395 -1.318 -2.893 1.00 64.31 80 ALA A C 1
ATOM 635 O O . ALA A 1 80 ? -30.224 -1.004 -3.140 1.00 64.31 80 ALA A O 1
ATOM 636 N N . ARG A 1 81 ? -32.280 -0.442 -2.407 1.00 66.19 81 ARG A N 1
ATOM 637 C CA . ARG A 1 81 ? -31.881 0.904 -2.004 1.00 66.19 81 ARG A CA 1
ATOM 638 C C . ARG A 1 81 ? -30.809 0.780 -0.930 1.00 66.19 81 ARG A C 1
ATOM 640 O O . ARG A 1 81 ? -30.982 0.071 0.056 1.00 66.19 81 ARG A O 1
ATOM 647 N N . VAL A 1 82 ? -29.693 1.460 -1.158 1.00 75.19 82 VAL A N 1
ATOM 648 C CA . VAL A 1 82 ? -28.664 1.621 -0.139 1.00 75.19 82 VAL A CA 1
ATOM 649 C C . VAL A 1 82 ? -29.230 2.578 0.894 1.00 75.19 82 VAL A C 1
ATOM 651 O O . VAL A 1 82 ? -29.429 3.755 0.595 1.00 75.19 82 VAL A O 1
ATOM 654 N N . GLU A 1 83 ? -29.503 2.060 2.081 1.00 84.31 83 GLU A N 1
ATOM 655 C CA . GLU A 1 83 ? -29.918 2.864 3.221 1.00 84.31 83 GLU A CA 1
ATOM 656 C C . GLU A 1 83 ? -28.704 3.099 4.122 1.00 84.31 83 GLU A C 1
ATOM 658 O O . GLU A 1 83 ? -27.868 2.212 4.330 1.00 84.31 83 GLU A O 1
ATOM 663 N N . GLU A 1 84 ? -28.575 4.329 4.610 1.00 90.81 84 GLU A N 1
ATOM 664 C CA . GLU A 1 84 ? -27.530 4.720 5.545 1.00 90.81 84 GLU A CA 1
ATOM 665 C C . GLU A 1 84 ? -28.185 5.140 6.857 1.00 90.81 84 GLU A C 1
ATOM 667 O O . GLU A 1 84 ? -28.990 6.069 6.896 1.00 90.81 84 GLU A O 1
ATOM 672 N N . GLU A 1 85 ? -27.832 4.442 7.931 1.00 93.25 85 GLU A N 1
ATOM 673 C CA . GLU A 1 85 ? -28.248 4.780 9.286 1.00 93.25 85 GLU A CA 1
ATOM 674 C C . GLU A 1 85 ? -27.094 5.467 10.005 1.00 93.25 85 GLU A C 1
ATOM 676 O O . GLU A 1 85 ? -25.972 4.953 10.039 1.00 93.25 85 GLU A O 1
ATOM 681 N N . GLU A 1 86 ? -27.368 6.624 10.595 1.00 95.88 86 GLU A N 1
ATOM 682 C CA . GLU A 1 86 ? -26.392 7.361 11.383 1.00 95.88 86 GLU A CA 1
ATOM 683 C C . GLU A 1 86 ? -26.645 7.164 12.879 1.00 95.88 86 GLU A C 1
ATOM 685 O O . GLU A 1 86 ? -27.775 7.250 13.355 1.00 95.88 86 GLU A O 1
ATOM 690 N N . GLU A 1 87 ? -25.573 6.915 13.625 1.00 96.38 87 GLU A N 1
ATOM 691 C CA . GLU A 1 87 ? -25.602 6.722 15.073 1.00 96.38 87 GLU A CA 1
ATOM 692 C C . GLU A 1 87 ? -24.470 7.531 15.714 1.00 96.38 87 GLU A C 1
ATOM 694 O O . GLU A 1 87 ? -23.347 7.564 15.197 1.00 96.38 87 GLU A O 1
ATOM 699 N N . GLU A 1 88 ? -24.747 8.145 16.864 1.00 97.25 88 GLU A N 1
ATOM 700 C CA . GLU A 1 88 ? -23.732 8.740 17.731 1.00 97.25 88 GLU A CA 1
ATOM 701 C C . GLU A 1 88 ? -23.765 8.075 19.108 1.00 97.25 88 GLU A C 1
ATOM 703 O O . GLU A 1 88 ? -24.809 7.998 19.754 1.00 97.25 88 GLU A O 1
ATOM 708 N N . VAL A 1 89 ? -22.605 7.593 19.555 1.00 96.69 89 VAL A N 1
ATOM 709 C CA . VAL A 1 89 ? -22.445 6.902 20.839 1.00 96.69 89 VAL A CA 1
ATOM 710 C C . VAL A 1 89 ? -21.290 7.521 21.615 1.00 96.69 89 VAL A C 1
ATOM 712 O O . VAL A 1 89 ? -20.260 7.886 21.042 1.00 96.69 89 VAL A O 1
ATOM 715 N N . VAL A 1 90 ? -21.453 7.631 22.933 1.00 96.06 90 VAL A N 1
ATOM 716 C CA . VAL A 1 90 ? -20.427 8.155 23.837 1.00 96.06 90 VAL A CA 1
ATOM 717 C C . VAL A 1 90 ? -19.619 7.011 24.444 1.00 96.06 90 VAL A C 1
ATOM 719 O O . VAL A 1 90 ? -20.182 6.063 24.986 1.00 96.06 90 VAL A O 1
ATOM 722 N N . PHE A 1 91 ? -18.294 7.134 24.392 1.00 95.00 91 PHE A N 1
ATOM 723 C CA . PHE A 1 91 ? -17.347 6.181 24.968 1.00 95.00 91 PHE A CA 1
ATOM 724 C C . PHE A 1 91 ? -16.386 6.865 25.942 1.00 95.00 91 PHE A C 1
ATOM 726 O O . PHE A 1 91 ? -15.995 8.018 25.748 1.00 95.00 91 PHE A O 1
ATOM 733 N N . ASP A 1 92 ? -15.927 6.134 26.957 1.00 93.00 92 ASP A N 1
ATOM 734 C CA . ASP A 1 92 ? -14.901 6.627 27.888 1.00 93.00 92 ASP A CA 1
ATOM 735 C C . ASP A 1 92 ? -13.503 6.680 27.249 1.00 93.00 92 ASP A C 1
ATOM 737 O O . ASP A 1 92 ? -12.646 7.468 27.649 1.00 93.00 92 ASP A O 1
ATOM 741 N N . ALA A 1 93 ? -13.261 5.849 26.233 1.00 91.75 93 ALA A N 1
ATOM 742 C CA . ALA A 1 93 ? -12.003 5.792 25.503 1.00 91.75 93 ALA A CA 1
ATOM 743 C C . ALA A 1 93 ? -12.225 5.381 24.044 1.00 91.75 93 ALA A C 1
ATOM 745 O O . ALA A 1 93 ? -13.161 4.651 23.726 1.00 91.75 93 ALA A O 1
ATOM 746 N N . VAL A 1 94 ? -11.316 5.814 23.169 1.00 93.31 94 VAL A N 1
ATOM 747 C CA . VAL A 1 94 ? -11.295 5.438 21.751 1.00 93.31 94 VAL A CA 1
ATOM 748 C C . VAL A 1 94 ? -9.901 4.951 21.381 1.00 93.31 94 VAL A C 1
ATOM 750 O O . VAL A 1 94 ? -8.908 5.631 21.638 1.00 93.31 94 VAL A O 1
ATOM 753 N N . VAL A 1 95 ? -9.832 3.778 20.748 1.00 94.38 95 VAL A N 1
ATOM 754 C CA . VAL A 1 95 ? -8.601 3.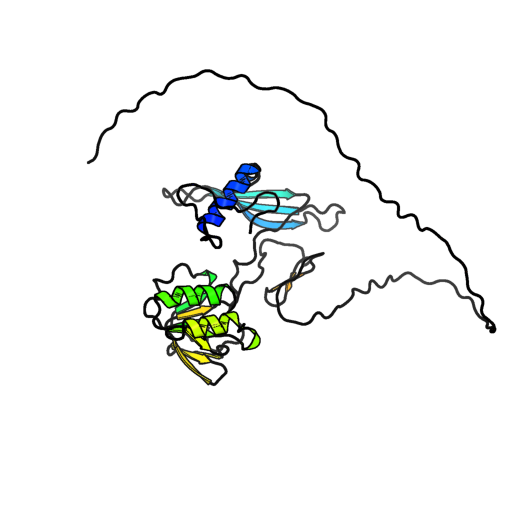223 20.173 1.00 94.38 95 VAL A CA 1
ATOM 755 C C . VAL A 1 95 ? -8.708 3.285 18.654 1.00 94.38 95 VAL A C 1
ATOM 757 O O . VAL A 1 95 ? -9.600 2.684 18.060 1.00 94.38 95 VAL A O 1
ATOM 760 N N . VAL A 1 96 ? -7.795 4.016 18.013 1.00 93.19 96 VAL A N 1
ATOM 761 C CA . VAL A 1 96 ? -7.771 4.156 16.552 1.00 93.19 96 VAL A CA 1
ATOM 762 C C . VAL A 1 96 ? -6.871 3.078 15.949 1.00 93.19 96 VAL A C 1
ATOM 764 O O . VAL A 1 96 ? -5.650 3.147 16.063 1.00 93.19 96 VAL A O 1
ATOM 767 N N . ALA A 1 97 ? -7.482 2.094 15.288 1.00 94.38 97 ALA A N 1
ATOM 768 C CA . ALA A 1 97 ? -6.801 0.955 14.661 1.00 94.38 97 ALA A CA 1
ATOM 769 C C . ALA A 1 97 ? -7.108 0.835 13.152 1.00 94.38 97 ALA A C 1
ATOM 771 O O . ALA A 1 97 ? -7.237 -0.257 12.610 1.00 94.38 97 ALA A O 1
ATOM 772 N N . THR A 1 98 ? -7.233 1.965 12.447 1.00 92.56 98 THR A N 1
ATOM 773 C CA . THR A 1 98 ? -7.663 2.022 11.032 1.00 92.56 98 THR A CA 1
ATOM 774 C C . THR A 1 98 ? -6.576 1.658 10.012 1.00 92.56 98 THR A C 1
ATOM 776 O O . THR A 1 98 ? -6.832 1.649 8.807 1.00 92.56 98 THR A O 1
ATOM 779 N N . GLY A 1 99 ? -5.357 1.371 10.474 1.00 89.44 99 GLY A N 1
ATOM 780 C CA . GLY A 1 99 ? -4.194 1.115 9.624 1.00 89.44 99 GLY A CA 1
ATOM 781 C C . GLY A 1 99 ? -3.636 2.373 8.942 1.00 89.44 99 GLY A C 1
ATOM 782 O O . GLY A 1 99 ? -4.189 3.465 9.050 1.00 89.44 99 GLY A O 1
ATOM 783 N N . GLN A 1 100 ? -2.508 2.204 8.243 1.00 86.12 100 GLN A N 1
ATOM 784 C CA . GLN A 1 100 ? -1.730 3.305 7.643 1.00 86.12 100 GLN A CA 1
ATOM 785 C C . GLN A 1 100 ? -1.449 3.144 6.139 1.00 86.12 100 GLN A C 1
ATOM 787 O O . GLN A 1 100 ? -0.977 4.071 5.498 1.00 86.12 100 GLN A O 1
ATOM 792 N N . TYR A 1 101 ? -1.760 1.991 5.539 1.00 91.38 101 TYR A N 1
ATOM 793 C CA . TYR A 1 101 ? -1.392 1.673 4.148 1.00 91.38 101 TYR A CA 1
ATOM 794 C C . TYR A 1 101 ? -2.518 1.917 3.136 1.00 91.38 101 TYR A C 1
ATOM 796 O O . TYR A 1 101 ? -2.659 1.182 2.155 1.00 91.38 101 TYR A O 1
ATOM 804 N N . SER A 1 102 ? -3.353 2.929 3.390 1.00 89.06 102 SER A N 1
ATOM 805 C CA . SER A 1 102 ? -4.539 3.219 2.573 1.00 89.06 102 SER A CA 1
ATOM 806 C C . SER A 1 102 ? -4.504 4.558 1.851 1.00 89.06 102 SER A C 1
ATOM 808 O O . SER A 1 102 ? -5.096 4.654 0.778 1.00 89.06 102 SER A O 1
ATOM 810 N N . HIS A 1 103 ? -3.796 5.556 2.382 1.00 91.19 103 HIS A N 1
ATOM 811 C CA . HIS A 1 103 ? -3.695 6.874 1.763 1.00 91.19 103 HIS A CA 1
ATOM 812 C C . HIS A 1 103 ? -2.381 6.984 0.972 1.00 91.19 103 HIS A C 1
ATOM 814 O O . HIS A 1 103 ? -1.324 7.124 1.590 1.00 91.19 103 HIS A O 1
ATOM 820 N N . PRO A 1 104 ? -2.399 6.855 -0.367 1.00 92.81 104 PRO A N 1
ATOM 821 C CA . PRO A 1 104 ? -1.176 6.830 -1.165 1.00 92.81 104 PRO A CA 1
ATOM 822 C C . PRO A 1 104 ? -0.409 8.150 -1.039 1.00 92.81 104 PRO A C 1
ATOM 824 O O . PRO A 1 104 ? -1.017 9.221 -0.972 1.00 92.81 104 PRO A O 1
ATOM 827 N N . MET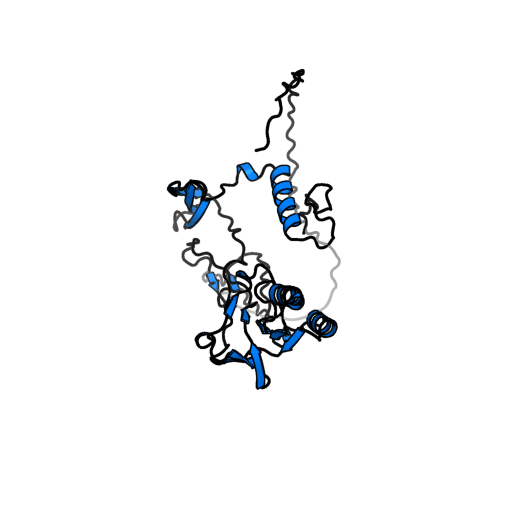 A 1 105 ? 0.921 8.077 -1.028 1.00 89.38 105 MET A N 1
ATOM 828 C CA . MET A 1 105 ? 1.781 9.256 -1.124 1.00 89.38 105 MET A CA 1
ATOM 829 C C . MET A 1 105 ? 2.340 9.359 -2.530 1.00 89.38 105 MET A C 1
ATOM 831 O O . MET A 1 105 ? 3.046 8.463 -2.980 1.00 89.38 105 MET A O 1
ATOM 835 N N . LEU A 1 106 ? 2.062 10.463 -3.216 1.00 85.50 106 LEU A N 1
ATOM 836 C CA . LEU A 1 106 ? 2.705 10.754 -4.494 1.00 85.50 106 LEU A CA 1
ATOM 837 C C . LEU A 1 106 ? 4.089 11.376 -4.253 1.00 85.50 106 LEU A C 1
ATOM 839 O O . LEU A 1 106 ? 4.250 12.150 -3.304 1.00 85.50 106 LEU A O 1
ATOM 843 N N . PRO A 1 107 ? 5.100 11.040 -5.072 1.00 82.88 107 PRO A N 1
ATOM 844 C CA . PRO A 1 107 ? 6.437 11.591 -4.904 1.00 82.88 107 PRO A CA 1
ATOM 845 C C . PRO A 1 107 ? 6.438 13.106 -5.103 1.00 82.88 107 PRO A C 1
ATOM 847 O O . PRO A 1 107 ? 5.922 13.617 -6.096 1.00 82.88 107 PRO A O 1
ATOM 850 N N . SER A 1 108 ? 7.091 13.820 -4.190 1.00 80.25 108 SER A N 1
ATOM 851 C CA . SER A 1 108 ? 7.465 15.215 -4.397 1.00 80.25 108 SER A CA 1
ATOM 852 C C . SER A 1 108 ? 8.806 15.303 -5.134 1.00 80.25 108 SER A C 1
ATOM 854 O O . SER A 1 108 ? 9.700 14.479 -4.933 1.00 80.25 108 SER A O 1
ATOM 856 N N . GLY A 1 109 ? 8.949 16.305 -6.004 1.00 86.69 109 GLY A N 1
ATOM 857 C CA . GLY A 1 109 ? 10.212 16.593 -6.695 1.00 86.69 109 GLY A CA 1
ATOM 858 C C . GLY A 1 109 ? 10.470 15.819 -7.992 1.00 86.69 109 GLY A C 1
ATOM 859 O O . GLY A 1 109 ? 11.579 15.903 -8.507 1.00 86.69 109 GLY A O 1
ATOM 860 N N . ILE A 1 110 ? 9.480 15.096 -8.531 1.00 94.25 110 ILE A N 1
ATOM 861 C C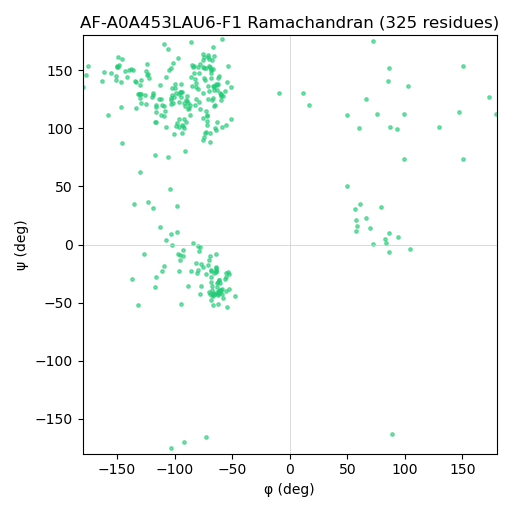A . ILE A 1 110 ? 9.523 14.612 -9.919 1.00 94.25 110 ILE A CA 1
ATOM 862 C C . ILE A 1 110 ? 8.855 15.660 -10.809 1.00 94.25 110 ILE A C 1
ATOM 864 O O . ILE A 1 110 ? 7.690 16.002 -10.611 1.00 94.25 110 ILE A O 1
ATOM 868 N N . GLU A 1 111 ? 9.589 16.174 -11.789 1.00 95.81 111 GLU A N 1
ATOM 869 C CA . GLU A 1 111 ? 9.064 17.134 -12.761 1.00 95.81 111 GLU A CA 1
ATOM 870 C C . GLU A 1 111 ? 8.153 16.435 -13.786 1.00 95.81 111 GLU A C 1
ATOM 872 O O . GLU A 1 111 ? 8.334 15.257 -14.100 1.00 95.81 111 GLU A O 1
ATOM 877 N N . GLY A 1 112 ? 7.177 17.159 -14.340 1.00 94.31 112 GLY A N 1
ATOM 878 C CA . GLY A 1 112 ? 6.359 16.674 -15.459 1.00 94.31 112 GLY A CA 1
ATOM 879 C C . GLY A 1 112 ? 5.373 15.542 -15.131 1.00 94.31 112 GLY A C 1
ATOM 880 O O . GLY A 1 112 ? 4.803 14.947 -16.041 1.00 94.31 112 GLY A O 1
ATOM 881 N N . VAL A 1 113 ? 5.097 15.263 -13.850 1.00 93.19 113 VAL A N 1
ATOM 882 C CA . VAL A 1 113 ? 4.085 14.259 -13.446 1.00 93.19 113 VAL A CA 1
ATOM 883 C C . VAL A 1 113 ? 2.710 14.540 -14.068 1.00 93.19 113 VAL A C 1
ATOM 885 O O . VAL A 1 113 ? 2.045 13.619 -14.538 1.00 93.19 113 VAL A O 1
ATOM 888 N N . GLY A 1 114 ? 2.302 15.812 -14.130 1.00 92.62 114 GLY A N 1
ATOM 889 C CA . GLY A 1 114 ? 1.056 16.227 -14.788 1.00 92.62 114 GLY A CA 1
ATOM 890 C C . GLY A 1 114 ? 1.125 16.279 -16.320 1.00 92.62 114 GLY A C 1
ATOM 891 O O . GLY A 1 114 ? 0.088 16.309 -16.972 1.00 92.62 114 GLY A O 1
ATOM 892 N N . GLU A 1 115 ? 2.327 16.283 -16.902 1.00 92.69 115 GLU A N 1
ATOM 893 C CA . GLU A 1 115 ? 2.538 16.299 -18.359 1.00 92.69 115 GLU A CA 1
ATOM 894 C C . GLU A 1 115 ? 2.519 14.887 -18.956 1.00 92.69 115 GLU A C 1
ATOM 896 O O . GLU A 1 115 ? 2.267 14.720 -20.149 1.00 92.69 115 GLU A O 1
ATOM 901 N N . TRP A 1 116 ? 2.789 13.866 -18.141 1.00 94.94 116 TRP A N 1
ATOM 902 C CA . TRP A 1 116 ? 2.820 12.478 -18.572 1.00 94.94 116 TRP A CA 1
ATOM 903 C C . TRP A 1 116 ? 1.435 11.984 -19.000 1.00 94.94 116 TRP A C 1
ATOM 905 O O . TRP A 1 116 ? 0.497 11.915 -18.205 1.00 94.94 116 TRP A O 1
ATOM 915 N N . ARG A 1 117 ? 1.328 11.582 -20.270 1.00 94.94 117 ARG A N 1
ATOM 916 C CA . ARG A 1 117 ? 0.055 11.196 -20.903 1.00 94.94 117 ARG A CA 1
ATOM 917 C C . ARG A 1 117 ? -0.219 9.695 -20.922 1.00 94.94 117 ARG A C 1
ATOM 919 O O . ARG A 1 117 ? -1.304 9.287 -21.326 1.00 94.94 117 ARG A O 1
ATOM 926 N N . ARG A 1 118 ? 0.755 8.870 -20.529 1.00 96.38 118 ARG A N 1
ATOM 927 C CA . ARG A 1 118 ? 0.597 7.410 -20.473 1.00 96.38 118 ARG A CA 1
ATOM 928 C C . ARG A 1 118 ? 0.123 6.973 -19.084 1.00 96.38 118 ARG A C 1
ATOM 930 O O . ARG A 1 118 ? -0.254 7.798 -18.250 1.00 96.38 118 ARG A O 1
ATOM 937 N N . ARG A 1 119 ? 0.128 5.670 -18.804 1.00 96.88 119 ARG A N 1
ATOM 938 C CA . ARG A 1 119 ? -0.436 5.130 -17.562 1.00 96.88 119 ARG A CA 1
ATOM 939 C C . ARG A 1 119 ? 0.428 5.515 -16.351 1.00 96.88 119 ARG A C 1
ATOM 941 O O . ARG A 1 119 ? 1.647 5.357 -16.376 1.00 96.88 119 ARG A O 1
ATOM 948 N N . GLN A 1 120 ? -0.212 6.012 -15.291 1.00 95.38 120 GLN A N 1
ATOM 949 C CA . GLN A 1 120 ? 0.410 6.316 -13.994 1.00 95.38 120 GLN A CA 1
ATOM 950 C C . GLN A 1 120 ? -0.438 5.716 -12.880 1.00 95.38 120 GLN A C 1
ATOM 952 O O . GLN A 1 120 ? -1.649 5.931 -12.848 1.00 95.38 120 GLN A O 1
ATOM 957 N N . LEU A 1 121 ? 0.175 4.965 -11.970 1.00 95.94 121 LEU A N 1
ATOM 958 C CA . LEU A 1 121 ? -0.537 4.255 -10.907 1.00 95.94 121 LEU A CA 1
ATOM 959 C C . LEU A 1 121 ? 0.256 4.309 -9.605 1.00 95.94 121 LEU A C 1
ATOM 961 O O . LEU A 1 121 ? 1.473 4.192 -9.612 1.00 95.94 121 LEU A O 1
ATOM 965 N N . HIS A 1 122 ? -0.419 4.408 -8.463 1.00 97.25 122 HIS A N 1
ATOM 966 C CA . HIS A 1 122 ? 0.212 4.087 -7.180 1.00 97.25 122 HIS A CA 1
ATOM 967 C C . HIS A 1 122 ? 0.140 2.575 -6.926 1.00 97.25 122 HIS A C 1
ATOM 969 O O . HIS A 1 122 ? -0.823 1.928 -7.345 1.00 97.25 122 HIS A O 1
ATOM 975 N N . SER A 1 123 ? 1.079 2.014 -6.160 1.00 96.94 123 SER A N 1
ATOM 976 C CA . SER A 1 123 ? 1.077 0.593 -5.761 1.00 96.94 123 SER A CA 1
ATOM 977 C C . SER A 1 123 ? -0.239 0.140 -5.111 1.00 96.94 123 SER A C 1
ATOM 979 O O . SER A 1 123 ? -0.637 -1.013 -5.223 1.00 96.94 123 SER A O 1
ATOM 981 N N . ARG A 1 124 ? -0.979 1.076 -4.507 1.00 95.94 124 ARG A N 1
ATOM 982 C CA . ARG A 1 124 ? -2.326 0.884 -3.933 1.00 95.94 124 ARG A CA 1
ATOM 983 C C . ARG A 1 124 ? -3.342 0.340 -4.942 1.00 95.94 124 ARG A C 1
ATOM 985 O O . ARG A 1 124 ? -4.289 -0.339 -4.540 1.00 95.94 124 ARG A O 1
ATOM 992 N N . LEU A 1 125 ? -3.169 0.658 -6.224 1.00 96.12 125 LEU A N 1
ATOM 993 C CA . LEU A 1 125 ? -4.041 0.236 -7.322 1.00 96.12 125 LEU A CA 1
ATOM 994 C C . LEU A 1 125 ? -3.540 -1.030 -8.027 1.00 96.12 125 LEU A C 1
ATOM 996 O O . LEU A 1 125 ? -4.273 -1.597 -8.831 1.00 96.12 125 LEU A O 1
ATOM 1000 N N . TYR A 1 126 ? -2.330 -1.500 -7.716 1.00 96.81 126 TYR A N 1
ATOM 1001 C CA . TYR A 1 126 ? -1.815 -2.748 -8.266 1.00 96.81 126 TYR A CA 1
ATOM 1002 C C . TYR A 1 126 ? -2.637 -3.941 -7.758 1.00 96.81 126 TYR A C 1
ATOM 1004 O O . TYR A 1 126 ? -2.995 -4.006 -6.577 1.00 96.81 126 TYR A O 1
ATOM 1012 N N . ARG A 1 127 ? -2.970 -4.874 -8.653 1.00 95.94 127 ARG A N 1
ATOM 1013 C CA . ARG A 1 127 ? -3.752 -6.077 -8.325 1.00 95.94 127 ARG A CA 1
ATOM 1014 C C . ARG A 1 127 ? -3.119 -7.333 -8.887 1.00 95.94 127 ARG A C 1
ATOM 1016 O O . ARG A 1 127 ? -2.920 -8.278 -8.134 1.00 95.94 127 ARG A O 1
ATOM 1023 N N . THR A 1 128 ? -2.815 -7.330 -10.179 1.00 96.94 128 THR A N 1
ATOM 1024 C CA . THR A 1 128 ? -2.191 -8.458 -10.867 1.00 96.94 128 THR A CA 1
ATOM 1025 C C . THR A 1 128 ? -1.238 -7.946 -11.956 1.00 96.94 128 THR A C 1
ATOM 1027 O O . THR A 1 128 ? -1.356 -6.782 -12.368 1.00 96.94 128 THR A O 1
ATOM 1030 N N . PRO A 1 129 ? -0.271 -8.761 -12.411 1.00 97.81 129 PRO A N 1
ATOM 1031 C CA . PRO A 1 129 ? 0.717 -8.331 -13.395 1.00 97.81 129 PRO A CA 1
ATOM 1032 C C . PRO A 1 129 ? 0.189 -8.355 -14.839 1.00 97.81 129 PRO A C 1
ATOM 1034 O O . PRO A 1 129 ? 0.692 -7.607 -15.675 1.00 97.81 129 PRO A O 1
ATOM 1037 N N . GLU A 1 130 ? -0.823 -9.167 -15.159 1.00 98.19 130 GLU A N 1
ATOM 1038 C CA . GLU A 1 130 ? -1.286 -9.418 -16.537 1.00 98.19 130 GLU A CA 1
ATOM 1039 C C . GLU A 1 130 ? -1.610 -8.158 -17.360 1.00 98.19 130 GLU A C 1
ATOM 1041 O O . GLU A 1 130 ? -1.249 -8.145 -18.539 1.00 98.19 130 GLU A O 1
ATOM 1046 N N . PRO A 1 131 ? -2.213 -7.088 -16.798 1.00 97.81 131 PRO A N 1
ATOM 1047 C CA . PRO A 1 131 ? -2.490 -5.857 -17.541 1.00 97.81 131 PRO A CA 1
ATOM 1048 C C . PRO A 1 131 ? -1.256 -5.096 -18.048 1.00 97.81 131 PRO A C 1
ATOM 1050 O O . PRO A 1 131 ? -1.430 -4.112 -18.764 1.00 97.81 131 PRO A O 1
ATOM 1053 N N . PHE A 1 132 ? -0.047 -5.506 -17.650 1.00 98.06 132 PHE A N 1
ATOM 1054 C CA . PHE A 1 132 ? 1.237 -4.888 -18.010 1.00 98.06 132 PHE A CA 1
ATOM 1055 C C . PHE A 1 132 ? 2.085 -5.799 -18.909 1.00 98.06 132 PHE A C 1
ATOM 1057 O O . PHE A 1 132 ? 3.295 -5.612 -19.056 1.00 98.06 132 PHE A O 1
ATOM 1064 N N . ARG A 1 133 ? 1.472 -6.837 -19.487 1.00 98.44 133 ARG A N 1
ATOM 1065 C CA . ARG A 1 133 ? 2.159 -7.776 -20.371 1.00 98.44 133 ARG A CA 1
ATOM 1066 C C . ARG A 1 133 ? 2.756 -7.052 -21.579 1.00 98.44 133 ARG A C 1
ATOM 1068 O O . ARG A 1 133 ? 2.053 -6.350 -22.294 1.00 98.44 133 ARG A O 1
ATOM 1075 N N . GLY A 1 134 ? 4.047 -7.267 -21.824 1.00 98.25 134 GLY A N 1
ATOM 1076 C CA . GLY A 1 134 ? 4.776 -6.669 -22.946 1.00 98.25 134 GLY A CA 1
ATOM 1077 C C . GLY A 1 134 ? 5.071 -5.169 -22.813 1.00 98.25 134 GLY A C 1
ATOM 1078 O O . GLY A 1 134 ? 5.698 -4.610 -23.712 1.00 98.25 134 GLY A O 1
ATOM 1079 N N . GLU A 1 135 ? 4.674 -4.524 -21.712 1.00 98.38 135 GLU A N 1
ATOM 1080 C CA . GLU A 1 135 ? 4.947 -3.106 -21.451 1.00 98.38 135 GLU A CA 1
ATOM 1081 C C . GLU A 1 135 ? 6.376 -2.884 -20.929 1.00 98.38 135 GLU A C 1
ATOM 1083 O O . GLU A 1 135 ? 6.955 -3.753 -20.269 1.00 98.38 135 GLU A O 1
ATOM 1088 N N . ALA A 1 136 ? 6.931 -1.697 -21.187 1.00 98.44 136 ALA A N 1
ATOM 1089 C CA . ALA A 1 136 ? 8.049 -1.157 -20.418 1.00 98.44 136 ALA A CA 1
ATOM 1090 C C . ALA A 1 136 ? 7.518 -0.403 -19.198 1.00 98.44 136 ALA A C 1
ATOM 1092 O O . ALA A 1 136 ? 6.774 0.573 -19.333 1.00 98.44 136 ALA A O 1
ATOM 1093 N N . VAL A 1 137 ? 7.905 -0.834 -18.000 1.00 98.62 137 VAL A N 1
ATOM 1094 C CA . VAL A 1 137 ? 7.347 -0.309 -16.750 1.00 98.62 137 VAL A CA 1
ATOM 1095 C C . VAL A 1 137 ? 8.433 0.334 -15.898 1.00 98.62 137 VAL A C 1
ATOM 1097 O O . VAL A 1 137 ? 9.454 -0.283 -15.617 1.00 98.62 137 VAL A O 1
ATOM 1100 N N . VAL A 1 138 ? 8.206 1.558 -15.424 1.00 98.56 138 VAL A N 1
ATOM 1101 C CA . VAL A 1 138 ? 9.068 2.205 -14.423 1.00 98.56 138 VAL A CA 1
ATOM 1102 C C . VAL A 1 138 ? 8.420 2.097 -13.049 1.00 98.56 138 VAL A C 1
ATOM 1104 O O . VAL A 1 138 ? 7.282 2.513 -12.863 1.00 98.56 138 VAL A O 1
ATOM 1107 N N . VAL A 1 139 ? 9.156 1.589 -12.065 1.00 98.25 139 VAL A N 1
ATOM 1108 C CA . VAL A 1 139 ? 8.728 1.491 -10.665 1.00 98.25 139 VAL A CA 1
ATOM 1109 C C . VAL A 1 139 ? 9.530 2.488 -9.832 1.00 98.25 139 VAL A C 1
ATOM 1111 O O . VAL A 1 139 ? 10.732 2.332 -9.634 1.00 98.25 139 VAL A O 1
ATOM 1114 N N . VAL A 1 140 ? 8.873 3.532 -9.337 1.00 97.31 140 VAL A N 1
ATOM 1115 C CA . VAL A 1 140 ? 9.470 4.579 -8.501 1.00 97.31 140 VAL A CA 1
ATOM 1116 C C . VAL A 1 140 ? 9.430 4.152 -7.036 1.00 97.31 140 VAL A C 1
ATOM 1118 O O . VAL A 1 140 ? 8.362 4.113 -6.426 1.00 97.31 140 VAL A O 1
ATOM 1121 N N . GLY A 1 141 ? 10.603 3.888 -6.461 1.00 94.44 141 GLY A N 1
ATOM 1122 C CA . GLY A 1 141 ? 10.782 3.417 -5.088 1.00 94.44 141 GLY A CA 1
ATOM 1123 C C . GLY A 1 141 ? 11.090 1.919 -5.014 1.00 94.44 141 GLY A C 1
ATOM 1124 O O . GLY A 1 141 ? 10.451 1.113 -5.677 1.00 94.44 141 GLY A O 1
ATOM 1125 N N . CYS A 1 142 ? 12.058 1.545 -4.172 1.00 93.75 142 CYS A N 1
ATOM 1126 C CA . CYS A 1 142 ? 12.527 0.164 -3.979 1.00 93.75 142 CYS A CA 1
ATOM 1127 C C . CYS A 1 142 ? 12.324 -0.349 -2.539 1.00 93.75 142 CYS A C 1
ATOM 1129 O O . CYS A 1 142 ? 13.139 -1.111 -2.024 1.00 93.75 142 CYS A O 1
ATOM 1131 N N . GLY A 1 143 ? 11.273 0.117 -1.855 1.00 91.94 143 GLY A N 1
ATOM 1132 C CA . GLY A 1 143 ? 10.815 -0.505 -0.604 1.00 91.94 143 GLY A CA 1
ATOM 1133 C C . GLY A 1 143 ? 10.123 -1.848 -0.867 1.00 91.94 143 GLY A C 1
ATOM 1134 O O . GLY A 1 143 ? 10.197 -2.366 -1.983 1.00 91.94 143 GLY A O 1
ATOM 1135 N N . ASP A 1 144 ? 9.399 -2.374 0.122 1.00 93.62 144 ASP A N 1
ATOM 1136 C CA . ASP A 1 144 ? 8.735 -3.685 0.024 1.00 93.62 144 ASP A CA 1
ATOM 1137 C C . ASP A 1 144 ? 7.820 -3.773 -1.208 1.00 93.62 144 ASP A C 1
ATOM 1139 O O . ASP A 1 144 ? 8.034 -4.608 -2.082 1.00 93.62 144 ASP A O 1
ATOM 1143 N N . SER A 1 145 ? 6.881 -2.827 -1.367 1.00 95.50 145 SER A N 1
ATOM 1144 C CA . SER A 1 145 ? 5.972 -2.825 -2.524 1.00 95.50 145 SER A CA 1
ATOM 1145 C C . SER A 1 145 ? 6.699 -2.689 -3.859 1.00 95.50 145 SER A C 1
ATOM 1147 O O . SER A 1 145 ? 6.329 -3.358 -4.812 1.00 95.50 145 SER A O 1
ATOM 1149 N N . GLY A 1 146 ? 7.709 -1.820 -3.953 1.00 96.31 146 GLY A N 1
ATOM 1150 C CA . GLY A 1 146 ? 8.421 -1.600 -5.214 1.00 96.31 146 GLY A CA 1
ATOM 1151 C C . GLY A 1 146 ? 9.226 -2.820 -5.646 1.00 96.31 146 GLY A C 1
ATOM 1152 O O . GLY A 1 146 ? 9.235 -3.173 -6.821 1.00 96.31 146 GLY A O 1
ATOM 1153 N N . THR A 1 147 ? 9.846 -3.491 -4.678 1.00 95.88 147 THR A N 1
ATOM 1154 C CA . THR A 1 147 ? 10.605 -4.726 -4.885 1.00 95.88 147 THR A CA 1
ATOM 1155 C C . THR A 1 147 ? 9.672 -5.866 -5.297 1.00 95.88 147 THR A C 1
ATOM 1157 O O . THR A 1 147 ? 9.883 -6.469 -6.346 1.00 95.88 147 THR A O 1
ATOM 1160 N N . ASP A 1 148 ? 8.600 -6.112 -4.541 1.00 96.31 148 ASP A N 1
ATOM 1161 C CA . ASP A 1 148 ? 7.669 -7.211 -4.820 1.00 96.31 148 ASP A CA 1
ATOM 1162 C C . ASP A 1 148 ? 6.906 -7.009 -6.135 1.00 96.31 148 ASP A C 1
ATOM 1164 O O . ASP A 1 148 ? 6.809 -7.938 -6.937 1.00 96.31 148 ASP A O 1
ATOM 1168 N N . ILE A 1 149 ? 6.426 -5.789 -6.412 1.00 97.94 149 ILE A N 1
ATOM 1169 C CA . ILE A 1 149 ? 5.741 -5.476 -7.675 1.00 97.94 149 ILE A CA 1
ATOM 1170 C C . ILE A 1 149 ? 6.703 -5.619 -8.854 1.00 97.94 149 ILE A C 1
ATOM 1172 O O . ILE A 1 149 ? 6.323 -6.196 -9.870 1.00 97.94 149 ILE A O 1
ATOM 1176 N N . ALA A 1 150 ? 7.951 -5.152 -8.740 1.00 97.75 150 ALA A N 1
ATOM 1177 C CA . ALA A 1 150 ? 8.935 -5.351 -9.802 1.00 97.75 150 ALA A CA 1
ATOM 1178 C C . ALA A 1 150 ? 9.183 -6.845 -10.063 1.00 97.75 150 ALA A C 1
ATOM 1180 O O . ALA A 1 150 ? 9.255 -7.266 -11.219 1.00 97.75 150 ALA A O 1
ATOM 1181 N N . LEU A 1 151 ? 9.258 -7.660 -9.005 1.00 96.88 151 LEU A N 1
ATOM 1182 C CA . LEU A 1 151 ? 9.450 -9.101 -9.139 1.00 96.88 151 LEU A CA 1
ATOM 1183 C C . LEU A 1 151 ? 8.251 -9.829 -9.737 1.00 96.88 151 LEU A C 1
ATOM 1185 O O . LEU A 1 151 ? 8.452 -10.827 -10.429 1.00 96.88 151 LEU A O 1
ATOM 1189 N N . ASP A 1 152 ? 7.033 -9.362 -9.489 1.00 97.56 152 ASP A N 1
ATOM 1190 C CA . ASP A 1 152 ? 5.843 -9.961 -10.087 1.00 97.56 152 ASP A CA 1
ATOM 1191 C C . ASP A 1 152 ? 5.676 -9.524 -11.552 1.00 97.56 152 ASP A C 1
ATOM 1193 O O . ASP A 1 152 ? 5.465 -10.357 -12.437 1.00 97.56 152 ASP A O 1
ATOM 1197 N N . LEU A 1 153 ? 5.907 -8.238 -11.849 1.00 98.19 153 LEU A N 1
ATOM 1198 C CA . LEU A 1 153 ? 5.878 -7.688 -13.209 1.00 98.19 153 LEU A CA 1
ATOM 1199 C C . LEU A 1 153 ? 6.914 -8.323 -14.138 1.00 98.19 153 LEU A C 1
ATOM 1201 O O . LEU A 1 153 ? 6.619 -8.507 -15.319 1.00 98.19 153 LEU A O 1
ATOM 1205 N N . ARG A 1 154 ? 8.090 -8.716 -13.624 1.00 97.06 154 ARG A N 1
ATOM 1206 C CA . ARG A 1 154 ? 9.159 -9.349 -14.425 1.00 97.06 154 ARG A CA 1
ATOM 1207 C C . ARG A 1 154 ? 8.679 -10.569 -15.222 1.00 97.06 154 ARG A C 1
ATOM 1209 O O . ARG A 1 154 ? 9.319 -10.970 -16.182 1.00 97.06 154 ARG A O 1
ATOM 1216 N N . ARG A 1 155 ? 7.588 -11.206 -14.781 1.00 96.88 155 ARG A N 1
ATOM 1217 C CA . ARG A 1 155 ? 7.033 -12.424 -15.385 1.00 96.88 155 ARG A CA 1
ATOM 1218 C C . ARG A 1 155 ? 6.293 -12.155 -16.694 1.00 96.88 155 ARG A C 1
ATOM 1220 O O . ARG A 1 155 ? 6.039 -13.096 -17.441 1.00 96.88 155 ARG A O 1
ATOM 1227 N N . VAL A 1 156 ? 5.878 -10.910 -16.938 1.00 98.12 156 VAL A N 1
ATOM 1228 C CA . VAL A 1 156 ? 4.993 -10.564 -18.063 1.00 98.12 156 VAL A CA 1
ATOM 1229 C C . VAL A 1 156 ? 5.400 -9.296 -18.808 1.00 98.12 156 VAL A C 1
ATOM 1231 O O . VAL A 1 156 ? 5.108 -9.198 -19.999 1.00 98.12 156 VAL A O 1
ATOM 1234 N N . ALA A 1 157 ? 6.034 -8.330 -18.140 1.00 98.25 157 ALA A N 1
ATOM 1235 C CA . ALA A 1 157 ? 6.491 -7.083 -18.746 1.00 98.25 157 ALA A CA 1
ATOM 1236 C C . ALA A 1 157 ? 7.676 -7.329 -19.692 1.00 98.25 157 ALA A C 1
ATOM 1238 O O . ALA A 1 157 ? 8.433 -8.282 -19.513 1.00 98.25 157 ALA A O 1
ATOM 1239 N N . ARG A 1 158 ? 7.854 -6.451 -20.687 1.00 98.25 158 ARG A N 1
ATOM 1240 C CA . ARG A 1 158 ? 9.030 -6.480 -21.575 1.00 98.25 158 ARG A CA 1
ATOM 1241 C C . ARG A 1 158 ? 10.288 -6.073 -20.814 1.00 98.25 158 ARG A C 1
ATOM 1243 O O . ARG A 1 158 ? 11.339 -6.676 -20.986 1.00 98.25 158 ARG A O 1
ATOM 1250 N N . GLU A 1 159 ? 10.169 -5.042 -19.985 1.00 98.06 159 GLU A N 1
ATOM 1251 C CA . GLU A 1 159 ? 11.248 -4.534 -19.143 1.00 98.06 159 GLU A CA 1
ATOM 1252 C C . GLU A 1 159 ? 10.688 -3.797 -17.928 1.00 98.06 159 GLU A C 1
ATOM 1254 O O . GLU A 1 159 ? 9.628 -3.169 -17.992 1.00 98.06 159 GLU A O 1
ATOM 1259 N N . VAL A 1 160 ? 11.411 -3.869 -16.810 1.00 98.50 160 VAL A N 1
ATOM 1260 C CA . VAL A 1 160 ? 11.042 -3.196 -15.565 1.00 98.50 160 VAL A CA 1
ATOM 1261 C C . VAL A 1 160 ? 12.231 -2.392 -15.045 1.00 98.50 160 VAL A C 1
ATOM 1263 O O . VAL A 1 160 ? 13.306 -2.918 -14.755 1.00 98.50 160 VAL A O 1
ATOM 1266 N N . HIS A 1 161 ? 12.021 -1.093 -14.894 1.00 98.12 161 HIS A N 1
ATOM 1267 C CA . HIS A 1 161 ? 13.019 -0.118 -14.480 1.00 98.12 161 HIS A CA 1
ATOM 1268 C C . HIS A 1 161 ? 12.720 0.327 -13.053 1.00 98.12 161 HIS A C 1
ATOM 1270 O O . HIS A 1 161 ? 11.832 1.145 -12.815 1.00 98.12 161 HIS A O 1
ATOM 1276 N N . LEU A 1 162 ? 13.453 -0.215 -12.087 1.00 97.25 162 LEU A N 1
ATOM 1277 C CA . LEU A 1 162 ? 13.330 0.165 -10.687 1.00 97.25 162 LEU A CA 1
ATOM 1278 C C . LEU A 1 162 ? 14.150 1.434 -10.440 1.00 97.25 162 LEU A C 1
ATOM 1280 O O . LEU A 1 162 ? 15.359 1.433 -10.643 1.00 97.25 162 LEU A O 1
ATOM 1284 N N . ALA A 1 163 ? 13.512 2.512 -9.996 1.00 96.56 163 ALA A N 1
ATOM 1285 C CA . ALA A 1 163 ? 14.151 3.805 -9.781 1.00 96.56 163 ALA A CA 1
ATOM 1286 C C . ALA A 1 163 ? 14.223 4.140 -8.289 1.00 96.56 163 ALA A C 1
ATOM 1288 O O . ALA A 1 163 ? 13.196 4.256 -7.611 1.00 96.56 163 ALA A O 1
ATOM 1289 N N . ALA A 1 164 ? 15.433 4.328 -7.764 1.00 92.25 164 ALA A N 1
ATOM 1290 C CA . ALA A 1 164 ? 15.654 4.589 -6.345 1.00 92.25 164 ALA A CA 1
ATOM 1291 C C . ALA A 1 164 ? 16.887 5.466 -6.090 1.00 92.25 164 ALA A C 1
ATOM 1293 O O . ALA A 1 164 ? 17.774 5.595 -6.927 1.00 92.25 164 ALA A O 1
ATOM 1294 N N . SER A 1 165 ? 16.976 6.082 -4.903 1.00 86.38 165 SER A N 1
ATOM 1295 C CA . SER A 1 165 ? 18.266 6.640 -4.461 1.00 86.38 165 SER A CA 1
ATOM 1296 C C . SER A 1 165 ? 19.259 5.529 -4.162 1.00 86.38 165 SER A C 1
ATOM 1298 O O . SER A 1 165 ? 18.865 4.490 -3.636 1.00 86.38 165 SER A O 1
ATOM 1300 N N . SER A 1 166 ? 20.545 5.824 -4.342 1.00 80.19 166 SER A N 1
ATOM 1301 C CA . SER A 1 166 ? 21.656 4.978 -3.892 1.00 80.19 166 SER A CA 1
ATOM 1302 C C . SER A 1 166 ? 21.493 4.520 -2.438 1.00 80.19 166 SER A C 1
ATOM 1304 O O . SER A 1 166 ? 21.606 3.339 -2.146 1.00 80.19 166 SER A O 1
ATOM 1306 N N . GLU A 1 167 ? 21.106 5.424 -1.536 1.00 81.12 167 GLU A N 1
ATOM 1307 C CA . GLU A 1 167 ? 20.860 5.107 -0.121 1.00 81.12 167 GLU A CA 1
ATOM 1308 C C . GLU A 1 167 ? 19.689 4.142 0.129 1.00 81.12 167 GLU A C 1
ATOM 1310 O O . GLU A 1 167 ? 19.525 3.653 1.243 1.00 81.12 167 GLU A O 1
ATOM 1315 N N . ALA A 1 168 ? 18.777 3.979 -0.830 1.00 80.56 168 ALA A N 1
ATOM 1316 C CA . ALA A 1 168 ? 17.611 3.104 -0.697 1.00 80.56 168 ALA A CA 1
ATOM 1317 C C . ALA A 1 168 ? 17.859 1.721 -1.320 1.00 80.56 168 ALA A C 1
ATOM 1319 O O . ALA A 1 168 ? 17.224 0.750 -0.914 1.00 80.56 168 ALA A O 1
ATOM 1320 N N . ALA A 1 169 ? 18.802 1.621 -2.260 1.00 84.88 169 ALA A N 1
ATOM 1321 C CA . ALA A 1 169 ? 19.191 0.369 -2.891 1.00 84.88 169 ALA A CA 1
ATOM 1322 C C . ALA A 1 169 ? 20.022 -0.484 -1.918 1.00 84.88 169 ALA A C 1
ATOM 1324 O O . ALA A 1 169 ? 21.229 -0.307 -1.759 1.00 84.88 169 ALA A O 1
ATOM 1325 N N . THR A 1 170 ? 19.359 -1.412 -1.231 1.00 89.88 170 THR A N 1
ATOM 1326 C CA . THR A 1 170 ? 20.027 -2.355 -0.326 1.00 89.88 170 THR A CA 1
ATOM 1327 C C . THR A 1 170 ? 20.782 -3.438 -1.113 1.00 89.88 170 THR A C 1
ATOM 1329 O O . THR A 1 170 ? 20.435 -3.717 -2.264 1.00 89.88 170 THR A O 1
ATOM 1332 N N . PRO A 1 171 ? 21.748 -4.154 -0.501 1.00 90.81 171 PRO A N 1
ATOM 1333 C CA . PRO A 1 171 ? 22.406 -5.294 -1.149 1.00 90.81 171 PRO A CA 1
ATOM 1334 C C . PRO A 1 171 ? 21.434 -6.379 -1.639 1.00 90.81 171 PRO A C 1
ATOM 1336 O O . PRO A 1 171 ? 21.728 -7.090 -2.597 1.00 90.81 171 PRO A O 1
ATOM 1339 N N . ALA A 1 172 ? 20.270 -6.518 -0.994 1.00 90.44 172 ALA A N 1
ATOM 1340 C CA . ALA A 1 172 ? 19.219 -7.428 -1.438 1.00 90.44 172 ALA A CA 1
ATOM 1341 C C . ALA A 1 172 ? 18.605 -6.983 -2.773 1.00 90.44 172 ALA A C 1
ATOM 1343 O O . ALA A 1 172 ? 18.470 -7.813 -3.670 1.00 90.44 172 ALA A O 1
ATOM 1344 N N . VAL A 1 173 ? 18.317 -5.687 -2.934 1.00 91.19 173 VAL A N 1
ATOM 1345 C CA . VAL A 1 173 ? 17.829 -5.116 -4.200 1.00 91.19 173 VAL A CA 1
ATOM 1346 C C . VAL A 1 173 ? 18.877 -5.280 -5.302 1.00 91.19 173 VAL A C 1
ATOM 1348 O O . VAL A 1 173 ? 18.540 -5.713 -6.401 1.00 91.19 173 VAL A O 1
ATOM 1351 N N . SER A 1 174 ? 20.156 -5.032 -5.012 1.00 91.44 174 SER A N 1
ATOM 1352 C CA . SER A 1 174 ? 21.225 -5.215 -6.004 1.00 91.44 174 SER A CA 1
ATOM 1353 C C . SER A 1 174 ? 21.345 -6.669 -6.471 1.00 91.44 174 SER A C 1
ATOM 1355 O O . SER A 1 174 ? 21.437 -6.921 -7.669 1.00 91.44 174 SER A O 1
ATOM 1357 N N . ARG A 1 175 ? 21.284 -7.642 -5.547 1.00 93.50 175 ARG A N 1
ATOM 1358 C CA . ARG A 1 175 ? 21.276 -9.075 -5.900 1.00 93.50 175 ARG A CA 1
ATOM 1359 C C . ARG A 1 175 ? 20.046 -9.467 -6.706 1.00 93.50 175 ARG A C 1
ATOM 1361 O O . ARG A 1 175 ? 20.159 -10.232 -7.652 1.00 93.50 175 ARG A O 1
ATOM 1368 N N . MET A 1 176 ? 18.880 -8.948 -6.336 1.00 93.56 176 MET A N 1
ATOM 1369 C CA . MET A 1 176 ? 17.637 -9.186 -7.062 1.00 93.56 176 MET A CA 1
ATOM 1370 C C . MET A 1 176 ? 17.748 -8.736 -8.522 1.00 93.56 176 MET A C 1
ATOM 1372 O O . MET A 1 176 ? 17.366 -9.485 -9.416 1.00 93.56 176 MET A O 1
ATOM 1376 N N . VAL A 1 177 ? 18.286 -7.537 -8.754 1.00 93.38 177 VAL A N 1
ATOM 1377 C CA . VAL A 1 177 ? 18.499 -7.004 -10.105 1.00 93.38 177 VAL A CA 1
ATOM 1378 C C . VAL A 1 177 ? 19.549 -7.827 -10.849 1.00 93.38 177 VAL A C 1
ATOM 1380 O O . VAL A 1 177 ? 19.322 -8.176 -11.997 1.00 93.38 177 VAL A O 1
ATOM 1383 N N . ALA A 1 178 ? 20.645 -8.225 -10.197 1.00 93.94 178 ALA A N 1
ATOM 1384 C CA . ALA A 1 178 ? 21.657 -9.086 -10.816 1.00 93.94 178 ALA A CA 1
ATOM 1385 C C . ALA A 1 178 ? 21.100 -10.463 -11.232 1.00 93.94 178 ALA A C 1
ATOM 1387 O O . ALA A 1 178 ? 21.418 -10.952 -12.312 1.00 93.94 178 ALA A O 1
ATOM 1388 N N . ASN A 1 179 ? 20.233 -11.064 -10.412 1.00 96.12 179 ASN A N 1
ATOM 1389 C CA . ASN A 1 179 ? 19.617 -12.367 -10.690 1.00 96.12 179 ASN A CA 1
ATOM 1390 C C . ASN A 1 179 ? 18.581 -12.333 -11.827 1.00 96.12 179 ASN A C 1
ATOM 1392 O O . ASN A 1 179 ? 18.208 -13.387 -12.337 1.00 96.12 179 ASN A O 1
ATOM 1396 N N . HIS A 1 180 ? 18.083 -11.147 -12.182 1.00 95.50 180 HIS A N 1
ATOM 1397 C CA . HIS A 1 180 ? 17.023 -10.943 -13.173 1.00 95.50 180 HIS A CA 1
ATOM 1398 C C . HIS A 1 180 ? 17.367 -9.787 -14.123 1.00 95.50 180 HIS A C 1
ATOM 1400 O O . HIS A 1 180 ? 16.490 -9.013 -14.505 1.00 95.50 180 HIS A O 1
ATOM 1406 N N . GLY A 1 181 ? 18.654 -9.624 -14.448 1.00 92.00 181 GLY A N 1
ATOM 1407 C CA . GLY A 1 181 ? 19.167 -8.477 -15.207 1.00 92.00 181 GLY A CA 1
ATOM 1408 C C . GLY A 1 181 ? 18.735 -8.440 -16.677 1.00 92.00 181 GLY A C 1
ATOM 1409 O O . GLY A 1 181 ? 18.942 -7.437 -17.357 1.00 92.00 181 GLY A O 1
ATOM 1410 N N . ASP A 1 182 ? 18.126 -9.520 -17.163 1.00 93.19 182 ASP A N 1
ATOM 1411 C CA . ASP A 1 182 ? 17.485 -9.624 -18.471 1.00 93.19 182 ASP A CA 1
ATOM 1412 C C . ASP A 1 182 ? 16.228 -8.744 -18.573 1.00 93.19 182 ASP A C 1
ATOM 1414 O O . ASP A 1 182 ? 15.995 -8.130 -19.614 1.00 93.19 182 ASP A O 1
ATOM 1418 N N . VAL A 1 183 ? 15.466 -8.618 -17.478 1.00 95.88 183 VAL A N 1
ATOM 1419 C CA . VAL A 1 183 ? 14.206 -7.851 -17.431 1.00 95.88 183 VAL A CA 1
ATOM 1420 C C . VAL A 1 183 ? 14.270 -6.670 -16.457 1.00 95.88 183 VAL A C 1
ATOM 1422 O O . VAL A 1 183 ? 13.696 -5.614 -16.733 1.00 95.88 183 VAL A O 1
ATOM 1425 N N . LEU A 1 184 ? 14.950 -6.821 -15.315 1.00 97.19 184 LEU A N 1
ATOM 1426 C CA . LEU A 1 184 ? 15.040 -5.806 -14.264 1.00 97.19 184 LEU A CA 1
ATOM 1427 C C . LEU A 1 184 ? 16.284 -4.935 -14.431 1.00 97.19 184 LEU A C 1
ATOM 1429 O O . LEU A 1 184 ? 17.404 -5.432 -14.524 1.00 97.19 184 LEU A O 1
ATOM 1433 N N . ARG A 1 185 ? 16.108 -3.614 -14.359 1.00 96.50 185 ARG A N 1
ATOM 1434 C CA . ARG A 1 185 ? 17.217 -2.646 -14.348 1.00 96.50 185 ARG A CA 1
ATOM 1435 C C . ARG A 1 185 ? 17.051 -1.656 -13.209 1.00 96.50 185 ARG A C 1
ATOM 1437 O O . ARG A 1 185 ? 15.952 -1.155 -12.983 1.00 96.50 185 ARG A O 1
ATOM 1444 N N . LEU A 1 186 ? 18.142 -1.360 -12.508 1.00 95.69 186 LEU A N 1
ATOM 1445 C CA . LEU A 1 186 ? 18.167 -0.356 -11.448 1.00 95.69 186 LEU A CA 1
ATOM 1446 C C . LEU A 1 186 ? 18.625 0.987 -12.013 1.00 95.69 186 LEU A C 1
ATOM 1448 O O . LEU A 1 186 ? 19.658 1.057 -12.673 1.00 95.69 186 LEU A O 1
ATOM 1452 N N . HIS A 1 187 ? 17.879 2.038 -11.699 1.00 96.31 187 HIS A N 1
ATOM 1453 C CA . HIS A 1 187 ? 18.161 3.413 -12.092 1.00 96.31 187 HIS A CA 1
ATOM 1454 C C . HIS A 1 187 ? 18.232 4.314 -10.856 1.00 96.31 187 HIS A C 1
ATOM 1456 O O . HIS A 1 187 ? 17.594 4.021 -9.833 1.00 96.31 187 HIS A O 1
ATOM 1462 N N . PRO A 1 188 ? 18.956 5.444 -10.935 1.00 95.56 188 PRO A N 1
ATOM 1463 C CA . PRO A 1 188 ? 18.835 6.516 -9.958 1.00 95.56 188 PRO A CA 1
ATOM 1464 C C . PRO A 1 188 ? 17.403 7.057 -9.874 1.00 95.56 188 PRO A C 1
ATOM 1466 O O . PRO A 1 188 ? 16.502 6.665 -10.618 1.00 95.56 188 PRO A O 1
ATOM 1469 N N . ARG A 1 189 ? 17.173 8.007 -8.963 1.00 95.62 189 ARG A N 1
ATOM 1470 C CA . ARG A 1 189 ? 15.855 8.643 -8.828 1.00 95.62 189 ARG A CA 1
ATOM 1471 C C . ARG A 1 189 ? 15.386 9.218 -10.164 1.00 95.62 189 ARG A C 1
ATOM 1473 O O . ARG A 1 189 ? 16.166 9.839 -10.886 1.00 95.62 189 ARG A O 1
ATOM 1480 N N . VAL A 1 190 ? 14.095 9.048 -10.442 1.00 97.00 190 VAL A N 1
ATOM 1481 C CA . VAL A 1 190 ? 13.437 9.745 -11.548 1.00 97.00 190 VAL A CA 1
ATOM 1482 C C . VAL A 1 190 ? 13.543 11.245 -11.304 1.00 97.00 190 VAL A C 1
ATOM 1484 O O . VAL A 1 190 ? 13.240 11.724 -10.212 1.00 97.00 190 VAL A O 1
ATOM 1487 N N . ARG A 1 191 ? 13.979 11.966 -12.332 1.00 96.69 191 ARG A N 1
ATOM 1488 C CA . ARG A 1 191 ? 14.048 13.423 -12.353 1.00 96.69 191 ARG A CA 1
ATOM 1489 C C . ARG A 1 191 ? 12.792 14.015 -12.982 1.00 96.69 191 ARG A C 1
ATOM 1491 O O . ARG A 1 191 ? 12.166 14.885 -12.386 1.00 96.69 191 ARG A O 1
ATOM 1498 N N . ARG A 1 192 ? 12.425 13.539 -14.176 1.00 97.12 192 ARG A N 1
ATOM 1499 C CA . ARG A 1 192 ? 11.307 14.084 -14.955 1.00 97.12 192 ARG A CA 1
ATOM 1500 C C . ARG A 1 192 ? 10.581 13.014 -15.761 1.00 97.12 192 ARG A C 1
ATOM 1502 O O . ARG A 1 192 ? 11.227 12.155 -16.372 1.00 97.12 192 ARG A O 1
ATOM 1509 N N . LEU A 1 193 ? 9.256 13.125 -15.788 1.00 97.44 193 LEU A N 1
ATOM 1510 C CA . LEU A 1 193 ? 8.369 12.442 -16.724 1.00 97.44 193 LEU A CA 1
ATOM 1511 C C . LEU A 1 193 ? 8.060 13.390 -17.889 1.00 97.44 193 LEU A C 1
ATOM 1513 O O . LEU A 1 193 ? 7.707 14.545 -17.671 1.00 97.44 193 LEU A O 1
ATOM 1517 N N . HIS A 1 194 ? 8.228 12.923 -19.121 1.00 97.31 194 HIS A N 1
ATOM 1518 C CA . HIS A 1 194 ? 8.022 13.728 -20.326 1.00 97.31 194 HIS A CA 1
ATOM 1519 C C . HIS A 1 194 ? 6.706 13.355 -21.014 1.00 97.31 194 HIS A C 1
ATOM 1521 O O . HIS A 1 194 ? 6.258 12.208 -20.957 1.00 97.31 194 HIS A O 1
ATOM 1527 N N . ALA A 1 195 ? 6.090 14.316 -21.704 1.00 96.19 195 ALA A N 1
ATOM 1528 C CA . ALA A 1 195 ? 4.814 14.109 -22.395 1.00 96.19 195 ALA A CA 1
ATOM 1529 C C . ALA A 1 195 ? 4.885 13.081 -23.545 1.00 96.19 195 ALA A C 1
ATOM 1531 O O . ALA A 1 195 ? 3.864 12.494 -23.901 1.00 96.19 195 ALA A O 1
ATOM 1532 N N . ASP A 1 196 ? 6.077 12.846 -24.103 1.00 95.38 196 ASP A N 1
ATOM 1533 C CA . ASP A 1 196 ? 6.347 11.881 -25.179 1.00 95.38 196 ASP A CA 1
ATOM 1534 C C . ASP A 1 196 ? 6.438 10.418 -24.688 1.00 95.38 196 ASP A C 1
ATOM 1536 O O . ASP A 1 196 ? 6.525 9.491 -25.496 1.00 95.38 196 ASP A O 1
ATOM 1540 N N . GLY A 1 197 ? 6.377 10.185 -23.371 1.00 96.25 197 GLY A N 1
ATOM 1541 C CA . GLY A 1 197 ? 6.528 8.859 -22.769 1.00 96.25 197 GLY A CA 1
ATOM 1542 C C . GLY A 1 197 ? 7.949 8.528 -22.316 1.00 96.25 197 GLY A C 1
ATOM 1543 O O . GLY A 1 197 ? 8.209 7.398 -21.896 1.00 96.25 197 GLY A O 1
ATOM 1544 N N . ARG A 1 198 ? 8.880 9.484 -22.371 1.00 98.06 198 ARG A N 1
ATOM 1545 C CA . ARG A 1 198 ? 10.226 9.321 -21.820 1.00 98.06 198 ARG A CA 1
ATOM 1546 C C . ARG A 1 198 ? 10.247 9.568 -20.312 1.00 98.06 198 ARG A C 1
ATOM 1548 O O . ARG A 1 198 ? 9.669 10.524 -19.801 1.00 98.06 198 ARG A O 1
ATOM 1555 N N . VAL A 1 199 ? 10.989 8.739 -19.593 1.00 98.31 199 VAL A N 1
ATOM 1556 C CA . VAL A 1 199 ? 11.336 8.907 -18.181 1.00 98.31 199 VAL A CA 1
ATOM 1557 C C . VAL A 1 199 ? 12.827 9.174 -18.095 1.00 98.31 199 VAL A C 1
ATOM 1559 O O . VAL A 1 199 ? 13.624 8.402 -18.619 1.00 98.31 199 VAL A O 1
ATOM 1562 N N . SER A 1 200 ? 13.206 10.277 -17.456 1.00 98.00 200 SER A N 1
ATOM 1563 C CA . SER A 1 200 ? 14.609 10.680 -17.300 1.00 98.00 200 SER A CA 1
ATOM 1564 C C . SER A 1 200 ? 15.043 10.603 -15.844 1.00 98.00 200 SER A C 1
ATOM 1566 O O . SER A 1 200 ? 14.294 10.992 -14.941 1.00 98.00 200 SER A O 1
ATOM 1568 N N . PHE A 1 201 ? 16.247 10.089 -15.620 1.00 97.75 201 PHE A N 1
ATOM 1569 C CA . PHE A 1 201 ? 16.800 9.808 -14.300 1.00 97.75 201 PHE A CA 1
ATOM 1570 C C . PHE A 1 201 ? 17.866 10.837 -13.909 1.00 97.75 201 PHE A C 1
ATOM 1572 O O . PHE A 1 201 ? 18.304 11.661 -14.712 1.00 97.75 201 PHE A O 1
ATOM 1579 N N . ALA A 1 202 ? 18.259 10.827 -12.636 1.00 95.75 202 ALA A N 1
ATOM 1580 C CA . ALA A 1 202 ? 19.182 11.812 -12.076 1.00 95.75 202 ALA A CA 1
ATOM 1581 C C . ALA A 1 202 ? 20.600 11.780 -12.683 1.00 95.75 202 ALA A C 1
ATOM 1583 O O . ALA A 1 202 ? 21.297 12.787 -12.613 1.00 95.75 202 ALA A O 1
ATOM 1584 N N . ASP A 1 203 ? 21.016 10.663 -13.281 1.00 94.50 203 ASP A N 1
ATOM 1585 C CA . ASP A 1 203 ? 22.299 10.519 -13.987 1.00 94.50 203 ASP A CA 1
ATOM 1586 C C . ASP A 1 203 ? 22.257 11.001 -15.449 1.00 94.50 203 ASP A C 1
ATOM 1588 O O . ASP A 1 203 ? 23.257 10.916 -16.155 1.00 94.50 203 ASP A O 1
ATOM 1592 N N . GLY A 1 204 ? 21.110 11.511 -15.911 1.00 95.50 204 GLY A N 1
ATOM 1593 C CA . GLY A 1 204 ? 20.902 11.955 -17.289 1.00 95.50 204 GLY A CA 1
ATOM 1594 C C . GLY A 1 204 ? 20.474 10.845 -18.251 1.00 95.50 204 GLY A C 1
ATOM 1595 O O . GLY A 1 204 ? 20.101 11.148 -19.385 1.00 95.50 204 GLY A O 1
ATOM 1596 N N . SER A 1 205 ? 20.460 9.580 -17.818 1.00 97.19 205 SER A N 1
ATOM 1597 C CA . SER A 1 205 ? 19.909 8.488 -18.620 1.00 97.19 205 SER A CA 1
ATOM 1598 C C . SER A 1 205 ? 18.389 8.629 -18.776 1.00 97.19 205 SER A C 1
ATOM 1600 O O . SER A 1 205 ? 17.710 9.324 -18.009 1.00 97.19 205 SER A O 1
ATOM 1602 N N . SER A 1 206 ? 17.830 7.987 -19.804 1.00 97.88 206 SER A N 1
ATOM 1603 C CA . SER A 1 206 ? 16.386 7.997 -20.031 1.00 97.88 206 SER A CA 1
ATOM 1604 C C . SER A 1 206 ? 15.893 6.730 -20.713 1.00 97.88 206 SER A C 1
ATOM 1606 O O . SER A 1 206 ? 16.643 6.086 -21.443 1.00 97.88 206 SER A O 1
ATOM 1608 N N . VAL A 1 207 ? 14.626 6.394 -20.480 1.00 98.06 207 VAL A N 1
ATOM 1609 C CA . VAL A 1 207 ? 13.941 5.235 -21.069 1.00 98.06 207 VAL A CA 1
ATOM 1610 C C . VAL A 1 207 ? 12.551 5.641 -21.535 1.00 98.06 207 VAL A C 1
ATOM 1612 O O . VAL A 1 207 ? 11.948 6.541 -20.955 1.00 98.06 207 VAL A O 1
ATOM 1615 N N . VAL A 1 208 ? 12.027 4.996 -22.574 1.00 98.12 208 VAL A N 1
ATOM 1616 C CA . VAL A 1 208 ? 10.620 5.154 -22.962 1.00 98.12 208 VAL A CA 1
ATOM 1617 C C . VAL A 1 208 ? 9.818 4.106 -22.207 1.00 98.12 208 VAL A C 1
ATOM 1619 O O . VAL A 1 208 ? 10.122 2.922 -22.304 1.00 98.12 208 VAL A O 1
ATOM 1622 N N . ALA A 1 209 ? 8.816 4.537 -21.447 1.00 98.31 209 ALA A N 1
ATOM 1623 C CA . ALA A 1 209 ? 8.003 3.646 -20.629 1.00 98.31 209 ALA A CA 1
ATOM 1624 C C . ALA A 1 209 ? 6.523 3.776 -20.979 1.00 98.31 209 ALA A C 1
ATOM 1626 O O . ALA A 1 209 ? 6.032 4.847 -21.329 1.00 98.31 209 ALA A O 1
ATOM 1627 N N . ASP A 1 210 ? 5.794 2.675 -20.884 1.00 98.31 210 ASP A N 1
ATOM 1628 C CA . ASP A 1 210 ? 4.354 2.617 -21.123 1.00 98.31 210 ASP A CA 1
ATOM 1629 C C . ASP A 1 210 ? 3.582 2.926 -19.828 1.00 98.31 210 ASP A C 1
ATOM 1631 O O . ASP A 1 210 ? 2.582 3.651 -19.851 1.00 98.31 210 ASP A O 1
ATOM 1635 N N . THR A 1 211 ? 4.118 2.478 -18.685 1.00 98.38 211 THR A N 1
ATOM 1636 C CA . THR A 1 211 ? 3.520 2.664 -17.357 1.00 98.38 211 THR A CA 1
ATOM 1637 C C . THR A 1 211 ? 4.540 3.144 -16.322 1.00 98.38 211 THR A C 1
ATOM 1639 O O . THR A 1 211 ? 5.664 2.644 -16.256 1.00 98.38 211 THR A O 1
ATOM 1642 N N . VAL A 1 212 ? 4.119 4.066 -15.449 1.00 98.00 212 VAL A N 1
ATOM 1643 C CA . VAL A 1 212 ? 4.854 4.462 -14.237 1.00 98.00 212 VAL A CA 1
ATOM 1644 C C . VAL A 1 212 ? 4.079 4.042 -12.987 1.00 98.00 212 VAL A C 1
ATOM 1646 O O . VAL A 1 212 ? 2.923 4.421 -12.799 1.00 98.00 212 VAL A O 1
ATOM 1649 N N . PHE A 1 213 ? 4.736 3.294 -12.103 1.00 97.44 213 PHE A N 1
ATOM 1650 C CA . PHE A 1 213 ? 4.242 2.940 -10.778 1.00 97.44 213 PHE A CA 1
ATOM 1651 C C . PHE A 1 213 ? 4.910 3.765 -9.686 1.00 97.44 213 PHE A C 1
ATOM 1653 O O . PHE A 1 213 ? 6.126 3.731 -9.522 1.00 97.44 213 PHE A O 1
ATOM 1660 N N . PHE A 1 214 ? 4.112 4.418 -8.855 1.00 97.31 214 PHE A N 1
ATOM 1661 C CA . PHE A 1 214 ? 4.558 5.050 -7.624 1.00 97.31 214 PHE A CA 1
ATOM 1662 C C . PHE A 1 214 ? 4.468 4.048 -6.470 1.00 97.31 214 PHE A C 1
ATOM 1664 O O . PHE A 1 214 ? 3.385 3.728 -5.979 1.00 97.31 214 PHE A O 1
ATOM 1671 N N . CYS A 1 215 ? 5.622 3.538 -6.044 1.00 96.31 215 CYS A N 1
ATOM 1672 C CA . CYS A 1 215 ? 5.797 2.694 -4.861 1.00 96.31 215 CYS A CA 1
ATOM 1673 C C . CYS A 1 215 ? 6.415 3.515 -3.720 1.00 96.31 215 CYS A C 1
ATOM 1675 O O . CYS A 1 215 ? 7.387 3.118 -3.077 1.00 96.31 215 CYS A O 1
ATOM 1677 N N . THR A 1 216 ? 5.845 4.696 -3.500 1.00 93.19 216 THR A N 1
ATOM 1678 C CA . THR A 1 216 ? 6.387 5.784 -2.674 1.00 93.19 216 THR A CA 1
ATOM 1679 C C . THR A 1 216 ? 5.806 5.830 -1.264 1.00 93.19 216 THR A C 1
ATOM 1681 O O . THR A 1 216 ? 6.080 6.759 -0.510 1.00 93.19 216 THR A O 1
ATOM 1684 N N . GLY A 1 217 ? 5.068 4.788 -0.882 1.00 91.88 217 GLY A N 1
ATOM 1685 C CA . GLY A 1 217 ? 4.554 4.603 0.467 1.00 91.88 217 GLY A CA 1
ATOM 1686 C C . GLY A 1 217 ? 3.186 5.239 0.687 1.00 91.88 217 GLY A C 1
A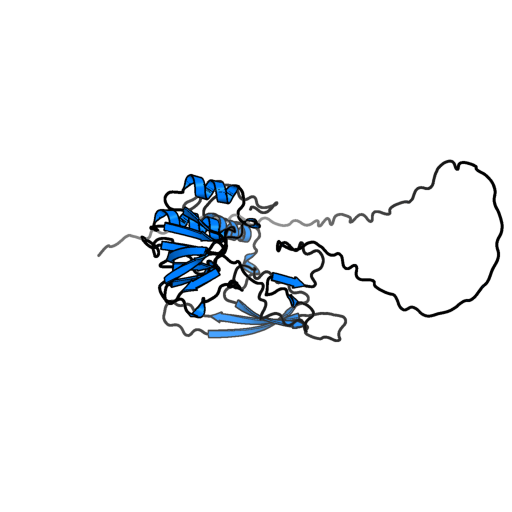TOM 1687 O O . GLY A 1 217 ? 2.428 5.507 -0.243 1.00 91.88 217 GLY A O 1
ATOM 1688 N N . TYR A 1 218 ? 2.845 5.412 1.956 1.00 93.00 218 TYR A N 1
ATOM 1689 C CA . TYR A 1 218 ? 1.523 5.834 2.392 1.00 93.00 218 TYR A CA 1
ATOM 1690 C C . TYR A 1 218 ? 1.640 6.835 3.531 1.00 93.00 218 TYR A C 1
ATOM 1692 O O . TYR A 1 218 ? 2.583 6.770 4.319 1.00 93.00 218 TYR A O 1
ATOM 1700 N N . GLY A 1 219 ? 0.663 7.731 3.608 1.00 90.31 219 GLY A N 1
ATOM 1701 C CA . GLY A 1 219 ? 0.543 8.712 4.673 1.00 90.31 219 GLY A CA 1
ATOM 1702 C C . GLY A 1 219 ? -0.504 8.297 5.699 1.00 90.31 219 GLY A C 1
ATOM 1703 O O . GLY A 1 219 ? -1.449 7.561 5.403 1.00 90.31 219 GLY A O 1
ATOM 1704 N N . TYR A 1 220 ? -0.363 8.823 6.908 1.00 89.94 220 TYR A N 1
ATOM 1705 C CA . TYR A 1 220 ? -1.412 8.794 7.913 1.00 89.94 220 TYR A CA 1
ATOM 1706 C C . TYR A 1 220 ? -2.544 9.740 7.516 1.00 89.94 220 TYR A C 1
ATOM 1708 O O . TYR A 1 220 ? -2.319 10.872 7.089 1.00 89.94 220 TYR A O 1
ATOM 1716 N N . SER A 1 221 ? -3.779 9.278 7.682 1.00 90.12 221 SER A N 1
ATOM 1717 C CA . SER A 1 221 ? -4.973 10.071 7.412 1.00 90.12 221 SER A CA 1
ATOM 1718 C C . SER A 1 221 ? -6.070 9.670 8.387 1.00 90.12 221 SER A C 1
ATOM 1720 O O . SER A 1 221 ? -6.494 8.515 8.417 1.00 90.12 221 SER A O 1
ATOM 1722 N N . PHE A 1 222 ? -6.511 10.632 9.196 1.00 91.62 222 PHE A N 1
ATOM 1723 C CA . PHE A 1 222 ? -7.560 10.446 10.199 1.00 91.62 222 PHE A CA 1
ATOM 1724 C C . PHE A 1 222 ? -8.624 11.545 10.053 1.00 91.62 222 PHE A C 1
ATOM 1726 O O . PHE A 1 222 ? -8.803 12.347 10.966 1.00 91.62 222 PHE A O 1
ATOM 1733 N N . PRO A 1 223 ? -9.330 11.627 8.907 1.00 91.62 223 PRO A N 1
ATOM 1734 C CA . PRO A 1 223 ? -10.274 12.717 8.636 1.00 91.62 223 PRO A CA 1
ATOM 1735 C C . PRO A 1 223 ? -11.471 12.729 9.598 1.00 91.62 223 PRO A C 1
ATOM 1737 O O . PRO A 1 223 ? -12.130 13.749 9.753 1.00 91.62 223 PRO A O 1
ATOM 1740 N N . PHE A 1 224 ? -11.743 11.598 10.253 1.00 93.69 224 PHE A N 1
ATOM 1741 C CA . PHE A 1 224 ? -12.788 11.460 11.263 1.00 93.69 224 PHE A CA 1
ATOM 1742 C C . PHE A 1 224 ? -12.355 11.961 12.650 1.00 93.69 224 PHE A C 1
ATOM 1744 O O . PHE A 1 224 ? -13.204 12.124 13.518 1.00 93.69 224 PHE A O 1
ATOM 1751 N N . LEU A 1 225 ? -11.060 12.161 12.907 1.00 92.69 225 LEU A N 1
ATOM 1752 C CA . LEU A 1 225 ? -10.551 12.427 14.250 1.00 92.69 225 LEU A CA 1
ATOM 1753 C C . LEU A 1 225 ? -10.451 13.935 14.515 1.00 92.69 225 LEU A C 1
ATOM 1755 O O . LEU A 1 225 ? -9.505 14.591 14.086 1.00 92.69 225 LEU A O 1
ATOM 1759 N N . ASP A 1 226 ? -11.400 14.471 15.278 1.00 90.75 226 ASP A N 1
ATOM 1760 C CA . ASP A 1 226 ? -11.416 15.865 15.716 1.00 90.75 226 ASP A CA 1
ATOM 1761 C C . ASP A 1 226 ? -10.921 15.970 17.162 1.00 90.75 226 ASP A C 1
ATOM 1763 O O . ASP A 1 226 ? -11.652 15.781 18.133 1.00 90.75 226 ASP A O 1
ATOM 1767 N N . THR A 1 227 ? -9.628 16.248 17.306 1.00 83.19 227 THR A N 1
ATOM 1768 C CA . THR A 1 227 ? -8.972 16.366 18.618 1.00 83.19 227 THR A CA 1
ATOM 1769 C C . THR A 1 227 ? -8.728 17.813 19.034 1.00 83.19 227 THR A C 1
ATOM 1771 O O . THR A 1 227 ? -7.987 18.048 19.991 1.00 83.19 227 THR A O 1
ATOM 1774 N N . GLY A 1 228 ? -9.273 18.797 18.306 1.00 80.00 228 GLY A N 1
ATOM 1775 C CA . GLY A 1 228 ? -8.936 20.208 18.522 1.00 80.00 228 GLY A CA 1
ATOM 1776 C C . GLY A 1 228 ? -7.430 20.495 18.398 1.00 80.00 228 GLY A C 1
ATOM 1777 O O . GLY A 1 228 ? -6.900 21.344 19.109 1.00 80.00 228 GLY A O 1
ATOM 1778 N N . GLY A 1 229 ? -6.722 19.734 17.553 1.00 78.88 229 GLY A N 1
ATOM 1779 C CA . GLY A 1 229 ? -5.274 19.847 17.344 1.00 78.88 229 GLY A CA 1
ATOM 1780 C C . GLY A 1 229 ? -4.401 19.113 18.369 1.00 78.88 229 GLY A C 1
ATOM 1781 O O . GLY A 1 229 ? -3.178 19.219 18.298 1.00 78.88 229 GLY A O 1
ATOM 1782 N N . ALA A 1 230 ? -4.984 18.355 19.307 1.00 78.81 230 ALA A N 1
ATOM 1783 C CA . ALA A 1 230 ? -4.205 17.587 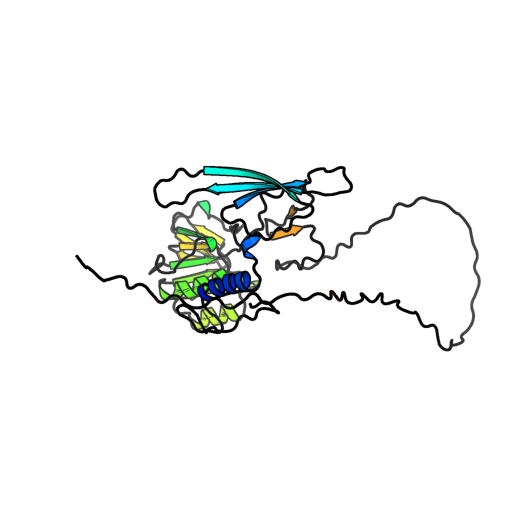20.281 1.00 78.81 230 ALA A CA 1
ATOM 1784 C C . ALA A 1 230 ? -3.434 16.412 19.658 1.00 78.81 230 ALA A C 1
ATOM 1786 O O . ALA A 1 230 ? -2.453 15.969 20.247 1.00 78.81 230 ALA A O 1
ATOM 1787 N N . VAL A 1 231 ? -3.857 15.924 18.488 1.00 82.38 231 VAL A N 1
ATOM 1788 C CA . VAL A 1 231 ? -3.118 14.979 17.642 1.00 82.38 231 VAL A CA 1
ATOM 1789 C C . VAL A 1 231 ? -3.006 15.584 16.250 1.00 82.38 231 VAL A C 1
ATOM 1791 O O . VAL A 1 231 ? -4.009 15.976 15.657 1.00 82.38 231 VAL A O 1
ATOM 1794 N N . ALA A 1 232 ? -1.789 15.635 15.720 1.00 83.06 232 ALA A N 1
ATOM 1795 C CA . ALA A 1 232 ? -1.503 16.143 14.390 1.00 83.06 232 ALA A CA 1
ATOM 1796 C C . ALA A 1 232 ? -0.774 15.092 13.551 1.00 83.06 232 ALA A C 1
ATOM 1798 O O . ALA A 1 232 ? 0.059 14.331 14.052 1.00 83.06 232 ALA A O 1
ATOM 1799 N N . VAL A 1 233 ? -1.069 15.098 12.253 1.00 83.00 233 VAL A N 1
ATOM 1800 C CA . VAL A 1 233 ? -0.259 14.411 11.250 1.00 83.00 233 VAL A CA 1
ATOM 1801 C C . VAL A 1 233 ? 0.692 15.439 10.635 1.00 83.00 233 VAL A C 1
ATOM 1803 O O . VAL A 1 233 ? 0.264 16.341 9.919 1.00 83.00 233 VAL A O 1
ATOM 1806 N N . GLY A 1 234 ? 1.975 15.333 10.966 1.00 79.00 234 GLY A N 1
ATOM 1807 C CA . GLY A 1 234 ? 3.054 16.190 10.481 1.00 79.00 234 GLY A CA 1
ATOM 1808 C C . GLY A 1 234 ? 3.911 15.531 9.398 1.00 79.00 234 GLY A C 1
ATOM 1809 O O . GLY A 1 234 ? 3.633 14.421 8.940 1.00 79.00 234 GLY A O 1
ATOM 1810 N N . ASP A 1 235 ? 4.969 16.238 8.989 1.00 78.19 235 ASP A N 1
ATOM 1811 C CA . ASP A 1 235 ? 5.987 15.779 8.032 1.00 78.19 235 ASP A CA 1
ATOM 1812 C C . ASP A 1 235 ? 5.404 15.188 6.739 1.00 78.19 235 ASP A C 1
ATOM 1814 O O . ASP A 1 235 ? 5.740 14.080 6.324 1.00 78.19 235 ASP A O 1
ATOM 1818 N N . GLY A 1 236 ? 4.486 15.928 6.109 1.00 73.31 236 GLY A N 1
ATOM 1819 C CA . GLY A 1 236 ? 3.894 15.539 4.826 1.00 73.31 236 GLY A CA 1
ATOM 1820 C C . GLY A 1 236 ? 3.028 14.278 4.887 1.00 73.31 236 GLY A C 1
ATOM 1821 O O . GLY A 1 236 ? 2.853 13.623 3.865 1.00 73.31 236 GLY A O 1
ATOM 1822 N N . GLY A 1 237 ? 2.506 13.925 6.067 1.00 77.69 237 GLY A N 1
ATOM 1823 C CA . GLY A 1 237 ? 1.696 12.721 6.256 1.00 77.69 237 GLY A CA 1
ATOM 1824 C C . GLY A 1 237 ? 2.425 11.578 6.962 1.00 77.69 237 GLY A C 1
ATOM 1825 O O . GLY A 1 237 ? 1.805 10.553 7.215 1.00 77.69 237 GLY A O 1
ATOM 1826 N N . CYS A 1 238 ? 3.715 11.716 7.279 1.00 77.69 238 CYS A N 1
ATOM 1827 C CA . CYS A 1 238 ? 4.559 10.599 7.724 1.00 77.69 238 CYS A CA 1
ATOM 1828 C C . CYS A 1 238 ? 4.681 10.442 9.243 1.00 77.69 238 CYS A C 1
ATOM 1830 O O . CYS A 1 238 ? 5.198 9.426 9.711 1.00 77.69 238 CYS A O 1
ATOM 1832 N N . VAL A 1 239 ? 4.271 11.441 10.026 1.00 81.50 239 VAL A N 1
ATOM 1833 C CA . VAL A 1 239 ? 4.466 11.443 11.482 1.00 81.50 239 VAL A CA 1
ATOM 1834 C C . VAL A 1 239 ? 3.160 11.779 12.174 1.00 81.50 239 VAL A C 1
ATOM 1836 O O . VAL A 1 239 ? 2.544 12.792 11.874 1.00 81.50 239 VAL A O 1
ATOM 1839 N N . VAL A 1 240 ? 2.771 10.962 13.148 1.00 84.25 240 VAL A N 1
ATOM 1840 C CA . VAL A 1 240 ? 1.665 11.264 14.062 1.00 84.25 240 VAL A CA 1
ATOM 1841 C C . VAL A 1 240 ? 2.260 11.707 15.389 1.00 84.25 240 VAL A C 1
ATOM 1843 O O . VAL A 1 240 ? 3.073 10.989 15.975 1.00 84.25 240 VAL A O 1
ATOM 1846 N N . ALA A 1 241 ? 1.888 12.893 15.861 1.00 82.50 241 ALA A N 1
ATOM 1847 C CA . ALA A 1 241 ? 2.408 13.433 17.109 1.00 82.50 241 ALA A CA 1
ATOM 1848 C C . ALA A 1 241 ? 1.392 14.346 17.814 1.00 82.50 241 ALA A C 1
ATOM 1850 O O . ALA A 1 241 ? 0.592 14.999 17.145 1.00 82.50 241 ALA A O 1
ATOM 1851 N N . PRO A 1 242 ? 1.467 14.459 19.152 1.00 83.56 242 PRO A N 1
ATOM 1852 C CA . PRO A 1 242 ? 2.257 13.641 20.074 1.00 83.56 242 PRO A CA 1
ATOM 1853 C C . PRO A 1 242 ? 1.648 12.244 20.290 1.00 83.56 242 PRO A C 1
ATOM 1855 O O . PRO A 1 242 ? 0.435 12.092 20.392 1.00 83.56 242 PRO A O 1
ATOM 1858 N N . LEU A 1 243 ? 2.504 11.228 20.426 1.00 80.25 243 LEU A N 1
ATOM 1859 C CA . LEU A 1 243 ? 2.131 9.886 20.879 1.00 80.25 243 LEU A CA 1
ATOM 1860 C C . LEU A 1 243 ? 3.090 9.458 21.998 1.00 80.25 243 LEU A C 1
ATOM 1862 O O . LEU A 1 243 ? 4.309 9.516 21.832 1.00 80.25 243 LEU A O 1
ATOM 1866 N N . PHE A 1 244 ? 2.553 9.058 23.151 1.00 72.56 244 PHE A N 1
ATOM 1867 C CA . PHE A 1 244 ? 3.348 8.538 24.266 1.00 72.56 244 PHE A CA 1
ATOM 1868 C C . PHE A 1 244 ? 3.713 7.069 24.003 1.00 72.56 244 PHE A C 1
ATOM 1870 O O . PHE A 1 244 ? 2.861 6.304 23.566 1.00 72.56 244 PHE A O 1
ATOM 1877 N N . GLU A 1 245 ? 4.980 6.698 24.225 1.00 67.19 245 GLU A N 1
ATOM 1878 C CA . GLU A 1 245 ? 5.540 5.347 23.990 1.00 67.19 245 GLU A CA 1
ATOM 1879 C C . GLU A 1 245 ? 5.421 4.792 22.555 1.00 67.19 245 GLU A C 1
ATOM 1881 O O . GLU A 1 245 ? 5.758 3.635 22.304 1.00 67.19 245 GLU A O 1
ATOM 1886 N N . ALA A 1 246 ? 5.045 5.617 21.573 1.00 55.56 246 ALA A N 1
ATOM 1887 C CA . ALA A 1 246 ? 5.094 5.203 20.178 1.00 55.56 246 ALA A CA 1
ATOM 1888 C C . ALA A 1 246 ? 6.547 5.013 19.716 1.00 55.56 246 ALA A C 1
ATOM 1890 O O . ALA A 1 246 ? 7.372 5.929 19.772 1.00 55.56 246 ALA A O 1
ATOM 1891 N N . SER A 1 247 ? 6.853 3.822 19.203 1.00 39.75 247 SER A N 1
ATOM 1892 C CA . SER A 1 247 ? 8.061 3.572 18.424 1.00 39.75 247 SER A CA 1
ATOM 1893 C C . SER A 1 247 ? 7.865 4.161 17.026 1.00 39.75 247 SER A C 1
ATOM 1895 O O . SER A 1 247 ? 7.350 3.526 16.111 1.00 39.75 247 SER A O 1
ATOM 1897 N N . SER A 1 248 ? 8.245 5.423 16.843 1.00 35.69 248 SER A N 1
ATOM 1898 C CA . SER A 1 248 ? 8.251 6.058 15.527 1.00 35.69 248 SER A CA 1
ATOM 1899 C C . SER A 1 248 ? 9.256 5.352 14.611 1.00 35.69 248 SER A C 1
ATOM 1901 O O . SER A 1 248 ? 10.457 5.609 14.642 1.00 35.69 248 SER A O 1
ATOM 1903 N N . THR A 1 249 ? 8.759 4.446 13.771 1.00 32.72 249 THR A N 1
ATOM 1904 C CA . THR A 1 249 ? 9.498 3.900 12.627 1.00 32.72 249 THR A CA 1
ATOM 1905 C C . THR A 1 249 ? 8.942 4.512 11.349 1.00 32.72 249 THR A C 1
ATOM 1907 O O . THR A 1 249 ? 8.223 3.886 10.585 1.00 32.72 249 THR A O 1
ATOM 1910 N N . CYS A 1 250 ? 9.305 5.769 11.104 1.00 34.94 250 CYS A N 1
ATOM 1911 C CA . CYS A 1 250 ? 9.429 6.261 9.739 1.00 34.94 250 CYS A CA 1
ATOM 1912 C C . CYS A 1 250 ? 10.901 6.631 9.556 1.00 34.94 250 CYS A C 1
ATOM 1914 O O . CYS A 1 250 ? 11.412 7.565 10.174 1.00 34.94 250 CYS A O 1
ATOM 1916 N N . SER A 1 251 ? 11.630 5.798 8.815 1.00 38.25 251 SER A N 1
ATOM 1917 C CA . SER A 1 251 ? 13.068 5.959 8.624 1.00 38.25 251 SER A CA 1
ATOM 1918 C C . SER A 1 251 ? 13.392 7.291 7.939 1.00 38.25 251 SER A C 1
ATOM 1920 O O . SER A 1 251 ? 12.699 7.664 6.994 1.00 38.25 251 SER A O 1
ATOM 1922 N N . ARG A 1 252 ? 14.530 7.881 8.343 1.00 38.16 252 ARG A N 1
ATOM 1923 C CA . ARG A 1 252 ? 15.288 9.001 7.733 1.00 38.16 252 ARG A CA 1
ATOM 1924 C C . ARG A 1 252 ? 15.069 10.392 8.351 1.00 38.16 252 ARG A C 1
ATOM 1926 O O . ARG A 1 252 ? 14.534 11.287 7.709 1.00 38.16 252 ARG A O 1
ATOM 1933 N N . ARG A 1 253 ? 15.639 10.601 9.548 1.00 26.67 253 ARG A N 1
ATOM 1934 C CA . ARG A 1 253 ? 16.548 11.724 9.912 1.00 26.67 253 ARG A CA 1
ATOM 1935 C C . ARG A 1 253 ? 17.085 11.533 11.348 1.00 26.67 253 ARG A C 1
ATOM 1937 O O . ARG A 1 253 ? 16.432 10.854 12.139 1.00 26.67 253 ARG A O 1
ATOM 1944 N N . PRO A 1 254 ? 18.274 12.065 11.703 1.00 26.08 254 PRO A N 1
ATOM 1945 C CA . PRO A 1 254 ? 18.893 11.810 13.003 1.00 26.08 254 PRO A CA 1
ATOM 1946 C C . PRO A 1 254 ? 18.067 12.417 14.136 1.00 26.08 254 PRO A C 1
ATOM 1948 O O . PRO A 1 254 ? 17.693 13.590 14.085 1.00 26.08 254 PRO A O 1
ATOM 1951 N N . TRP A 1 255 ? 17.835 11.620 15.177 1.00 24.81 255 TRP A N 1
ATOM 1952 C CA . TRP A 1 255 ? 17.226 12.041 16.433 1.00 24.81 255 TRP A CA 1
ATOM 1953 C C . TRP A 1 255 ? 17.927 13.288 16.994 1.00 24.81 255 TRP A C 1
ATOM 1955 O O . TRP A 1 255 ? 19.024 13.205 17.544 1.00 24.81 255 TRP A O 1
ATOM 1965 N N . ARG A 1 256 ? 17.271 14.451 16.940 1.00 25.08 256 ARG A N 1
ATOM 1966 C CA . ARG A 1 256 ? 17.557 15.536 17.883 1.00 25.08 256 ARG A CA 1
ATOM 1967 C C . ARG A 1 256 ? 16.593 15.393 19.051 1.00 25.08 256 ARG A C 1
ATOM 1969 O O . ARG A 1 256 ? 15.433 15.778 18.955 1.00 25.08 256 ARG A O 1
ATOM 1976 N N . ARG A 1 257 ? 17.090 14.852 20.168 1.00 25.61 257 ARG A N 1
ATOM 1977 C CA . ARG A 1 257 ? 16.433 14.971 21.477 1.00 25.61 257 ARG A CA 1
ATOM 1978 C C . ARG A 1 257 ? 16.218 16.459 21.768 1.00 25.61 257 ARG A C 1
ATOM 1980 O O . ARG A 1 257 ? 17.150 17.148 22.168 1.00 25.61 257 ARG A O 1
ATOM 1987 N N . ARG A 1 258 ? 14.996 16.958 21.597 1.00 26.05 258 ARG A N 1
ATOM 1988 C CA . ARG A 1 258 ? 14.532 18.115 22.364 1.00 26.05 258 ARG A CA 1
ATOM 1989 C C . ARG A 1 258 ? 13.850 17.565 23.606 1.00 26.05 258 ARG A C 1
ATOM 1991 O O . ARG A 1 258 ? 12.725 17.085 23.546 1.00 26.05 258 ARG A O 1
ATOM 1998 N N . SER A 1 259 ? 14.575 17.575 24.719 1.00 23.42 259 SER A N 1
ATOM 1999 C CA . SER A 1 259 ? 13.995 17.357 26.042 1.00 23.42 259 SER A CA 1
ATOM 2000 C C . SER A 1 259 ? 12.936 18.438 26.297 1.00 23.42 259 SER A C 1
ATOM 2002 O O . SER A 1 259 ? 13.260 19.617 26.135 1.00 23.42 259 SER A O 1
ATOM 2004 N N . PRO A 1 260 ? 11.704 18.107 26.718 1.00 29.59 260 PRO A N 1
ATOM 2005 C CA . PRO A 1 260 ? 10.784 19.111 27.226 1.00 29.59 260 PRO A CA 1
ATOM 2006 C C . PRO A 1 260 ? 11.294 19.562 28.597 1.00 29.59 260 PRO A C 1
ATOM 2008 O O . PRO A 1 260 ? 11.157 18.852 29.594 1.00 29.59 260 PRO A O 1
ATOM 2011 N N . SER A 1 261 ? 11.925 20.733 28.656 1.00 24.36 261 SER A N 1
ATOM 2012 C CA . SER A 1 261 ? 12.164 21.425 29.917 1.00 24.36 261 SER A CA 1
ATOM 2013 C C . SER A 1 261 ? 10.818 21.908 30.451 1.00 24.36 261 SER A C 1
ATOM 2015 O O . SER A 1 261 ? 10.328 22.971 30.070 1.00 24.36 261 SER A O 1
ATOM 2017 N N . TRP A 1 262 ? 10.212 21.126 31.339 1.00 25.64 262 TRP A N 1
ATOM 2018 C CA . TRP A 1 262 ? 9.194 21.630 32.250 1.00 25.64 262 TRP A CA 1
ATOM 2019 C C . TRP A 1 262 ? 9.889 22.561 33.248 1.00 25.64 262 TRP A C 1
ATOM 2021 O O . TRP A 1 262 ? 10.378 22.143 34.294 1.00 25.64 262 TRP A O 1
ATOM 2031 N N . ALA A 1 263 ? 10.000 23.836 32.880 1.00 23.72 263 ALA A N 1
ATOM 2032 C CA . ALA A 1 263 ? 10.372 24.891 33.805 1.00 23.72 263 ALA A CA 1
ATOM 2033 C C . ALA A 1 263 ? 9.176 25.152 34.728 1.00 23.72 263 ALA A C 1
ATOM 2035 O O . ALA A 1 263 ? 8.252 25.889 34.382 1.00 23.72 263 ALA A O 1
ATOM 2036 N N . CYS A 1 264 ? 9.192 24.536 35.910 1.00 24.33 264 CYS A N 1
ATOM 2037 C CA . CYS A 1 264 ? 8.346 24.948 37.022 1.00 24.33 264 CYS A CA 1
ATOM 2038 C C . CYS A 1 264 ? 8.664 26.409 37.369 1.00 24.33 264 CYS A C 1
ATOM 2040 O O . CYS A 1 264 ? 9.653 26.705 38.037 1.00 24.33 264 CYS A O 1
ATOM 2042 N N . ARG A 1 265 ? 7.813 27.338 36.923 1.00 24.69 265 ARG A N 1
ATOM 2043 C CA . ARG A 1 265 ? 7.737 28.685 37.494 1.00 24.69 265 ARG A CA 1
ATOM 2044 C C . ARG A 1 265 ? 7.033 28.577 38.847 1.00 24.69 265 ARG A C 1
ATOM 2046 O O . ARG A 1 265 ? 5.811 28.616 38.920 1.00 24.69 265 ARG A O 1
ATOM 2053 N N . GLY A 1 266 ? 7.820 28.414 39.905 1.00 24.55 266 GLY A N 1
ATOM 2054 C CA . GLY A 1 266 ? 7.392 28.518 41.299 1.00 24.55 266 GLY A CA 1
ATOM 2055 C C . GLY A 1 266 ? 8.165 29.641 41.981 1.00 24.55 266 GLY A C 1
ATOM 2056 O O . GLY A 1 266 ? 9.379 29.737 41.848 1.00 24.55 266 GLY A O 1
ATOM 2057 N N . ARG A 1 267 ? 7.425 30.537 42.624 1.00 24.97 267 ARG A N 1
ATOM 2058 C CA . ARG A 1 267 ? 7.836 31.863 43.081 1.00 24.97 267 ARG A CA 1
ATOM 2059 C C . ARG A 1 267 ? 8.864 31.831 44.221 1.00 24.97 267 ARG A C 1
ATOM 2061 O O . ARG A 1 267 ? 8.845 30.966 45.084 1.00 24.97 267 ARG A O 1
ATOM 2068 N N . SER A 1 268 ? 9.714 32.854 44.179 1.00 22.92 268 SER A N 1
ATOM 2069 C CA . SER A 1 268 ? 10.433 33.541 45.25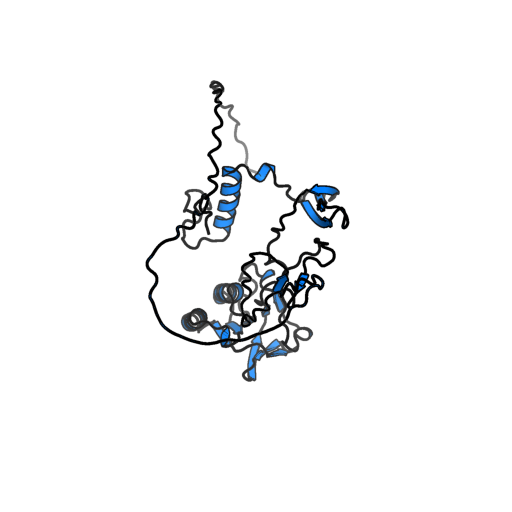8 1.00 22.92 268 SER A CA 1
ATOM 2070 C C . SER A 1 268 ? 10.060 33.196 46.711 1.00 22.92 268 SER A C 1
ATOM 2072 O O . SER A 1 268 ? 8.904 33.365 47.084 1.00 22.92 268 SER A O 1
ATOM 2074 N N . TRP A 1 269 ? 11.064 32.902 47.544 1.00 23.17 269 TRP A N 1
ATOM 2075 C CA . TRP A 1 269 ? 11.474 33.685 48.731 1.00 23.17 269 TRP A CA 1
ATOM 2076 C C . TRP A 1 269 ? 12.552 32.917 49.519 1.00 23.17 269 TRP A C 1
ATOM 2078 O O . TRP A 1 269 ? 12.367 31.753 49.851 1.00 23.17 269 TRP A O 1
ATOM 2088 N N . CYS A 1 270 ? 13.676 33.596 49.775 1.00 24.00 270 CYS A N 1
ATOM 2089 C CA . CYS A 1 270 ? 14.473 33.628 51.014 1.00 24.00 270 CYS A CA 1
ATOM 2090 C C . CYS A 1 270 ? 15.971 33.799 50.724 1.00 24.00 270 CYS A C 1
ATOM 2092 O O . CYS A 1 270 ? 16.644 32.963 50.126 1.00 24.00 270 CYS A O 1
ATOM 2094 N N . ARG A 1 271 ? 16.450 34.964 51.166 1.00 23.52 271 ARG A N 1
ATOM 2095 C CA . ARG A 1 271 ? 17.840 35.413 51.260 1.00 23.52 271 ARG A CA 1
ATOM 2096 C C . ARG A 1 271 ? 18.589 34.642 52.358 1.00 23.52 271 ARG A C 1
ATOM 2098 O O . ARG A 1 271 ? 17.969 34.188 53.312 1.00 23.52 271 ARG A O 1
ATOM 2105 N N . GLY A 1 272 ? 19.921 34.636 52.276 1.00 23.77 272 GLY A N 1
ATOM 2106 C CA . GLY A 1 272 ? 20.819 34.330 53.401 1.00 23.77 272 GLY A CA 1
ATOM 2107 C C . GLY A 1 272 ? 22.140 33.702 52.942 1.00 23.77 272 GLY A C 1
ATOM 2108 O O . GLY A 1 272 ? 22.264 32.490 52.878 1.00 23.77 272 GLY A O 1
ATOM 2109 N N . SER A 1 273 ? 23.055 34.464 52.342 1.00 24.20 273 SER A N 1
ATOM 2110 C CA . SER A 1 273 ? 24.245 35.037 53.001 1.00 24.20 273 SER A CA 1
ATOM 2111 C C . SER A 1 273 ? 25.248 34.044 53.629 1.00 24.20 273 SER A C 1
ATOM 2113 O O . SER A 1 273 ? 25.179 33.719 54.807 1.00 24.20 273 SER A O 1
ATOM 2115 N N . SER A 1 274 ? 26.326 33.817 52.870 1.00 23.55 274 SER A N 1
ATOM 2116 C CA . SER A 1 274 ? 27.729 34.016 53.284 1.00 23.55 274 SER A CA 1
ATOM 2117 C C . SER A 1 274 ? 28.527 32.927 54.040 1.00 23.55 274 SER A C 1
ATOM 2119 O O . SER A 1 274 ? 28.086 32.337 55.013 1.00 23.55 274 SER A O 1
ATOM 2121 N N . ARG A 1 275 ? 29.806 32.865 53.616 1.00 25.80 275 ARG A N 1
ATOM 2122 C CA . ARG A 1 275 ? 31.060 32.506 54.324 1.00 25.80 275 ARG A CA 1
ATOM 2123 C C . ARG A 1 275 ? 31.585 31.055 54.306 1.00 25.80 275 ARG A C 1
ATOM 2125 O O . ARG A 1 275 ? 31.273 30.218 55.134 1.00 25.80 275 ARG A O 1
ATOM 2132 N N . ARG A 1 276 ? 32.563 30.876 53.399 1.00 25.20 276 ARG A N 1
ATOM 2133 C CA . ARG A 1 276 ? 33.942 30.350 53.586 1.00 25.20 276 ARG A CA 1
ATOM 2134 C C . ARG A 1 276 ? 34.272 29.681 54.941 1.00 25.20 276 ARG A C 1
ATOM 2136 O O . ARG A 1 276 ? 34.305 30.387 55.943 1.00 25.20 276 ARG A O 1
ATOM 2143 N N . ARG A 1 277 ? 34.868 28.473 54.902 1.00 25.83 277 ARG A N 1
ATOM 2144 C CA . ARG A 1 277 ? 36.322 28.224 55.124 1.00 25.83 277 ARG A CA 1
ATOM 2145 C C . ARG A 1 277 ? 36.720 26.730 55.017 1.00 25.83 277 ARG A C 1
ATOM 2147 O O . ARG A 1 277 ? 36.086 25.874 55.604 1.00 25.83 277 ARG A O 1
ATOM 2154 N N . ARG A 1 278 ? 37.840 26.517 54.303 1.00 27.22 278 ARG A N 1
ATOM 2155 C CA . ARG A 1 278 ? 39.006 25.623 54.537 1.00 27.22 278 ARG A CA 1
ATOM 2156 C C . ARG A 1 278 ? 38.805 24.130 54.881 1.00 27.22 278 ARG A C 1
ATOM 2158 O O . ARG A 1 278 ? 38.493 23.790 56.006 1.00 27.22 278 ARG A O 1
ATOM 2165 N N . GLY A 1 279 ? 39.196 23.281 53.920 1.00 25.19 279 GLY A N 1
ATOM 2166 C CA . GLY A 1 279 ? 40.433 22.474 53.944 1.00 25.19 279 GLY A CA 1
ATOM 2167 C C . GLY A 1 279 ? 40.603 21.358 54.988 1.00 25.19 279 GLY A C 1
ATOM 2168 O O . GLY A 1 279 ? 40.666 21.638 56.175 1.00 25.19 279 GLY A O 1
ATOM 2169 N N . GLY A 1 280 ? 40.890 20.137 54.510 1.00 24.70 280 GLY A N 1
ATOM 2170 C CA . GLY A 1 280 ? 41.800 19.218 55.212 1.00 24.70 280 GLY A CA 1
ATOM 2171 C C . GLY A 1 280 ? 41.326 17.781 55.465 1.00 24.70 280 GLY A C 1
ATOM 2172 O O . GLY A 1 280 ? 40.700 17.492 56.470 1.00 24.70 280 GLY A O 1
ATOM 2173 N N . SER A 1 281 ? 41.826 16.869 54.626 1.00 26.50 281 SER A N 1
ATOM 2174 C CA . SER A 1 281 ? 42.194 15.470 54.927 1.00 26.50 281 SER A CA 1
ATOM 2175 C C . SER A 1 281 ? 41.123 14.370 55.103 1.00 26.50 281 SER A C 1
ATOM 2177 O O . SER A 1 281 ? 40.387 14.280 56.076 1.00 26.50 281 SER A O 1
ATOM 2179 N N . ARG A 1 282 ? 41.165 13.463 54.114 1.00 27.36 282 ARG A N 1
ATOM 2180 C CA . ARG A 1 282 ? 41.110 11.987 54.156 1.00 27.36 282 ARG A CA 1
ATOM 2181 C C . ARG A 1 282 ? 40.598 11.326 55.448 1.00 27.36 282 ARG A C 1
ATOM 2183 O O . ARG A 1 282 ? 41.319 11.292 56.437 1.00 27.36 282 ARG A O 1
ATOM 2190 N N . ARG A 1 283 ? 39.514 10.549 55.318 1.00 26.89 283 ARG A N 1
ATOM 2191 C CA . ARG A 1 283 ? 39.424 9.152 55.798 1.00 26.89 283 ARG A CA 1
ATOM 2192 C C . ARG A 1 283 ? 38.242 8.428 55.142 1.00 26.89 283 ARG A C 1
ATOM 2194 O O . ARG A 1 283 ? 37.197 9.013 54.881 1.00 26.89 283 ARG A O 1
ATOM 2201 N N . ARG A 1 284 ? 38.484 7.161 54.802 1.00 26.48 284 ARG A N 1
ATOM 2202 C CA . ARG A 1 284 ? 37.575 6.224 54.127 1.00 26.48 284 ARG A CA 1
ATOM 2203 C C . ARG A 1 284 ? 36.371 5.904 55.025 1.00 26.48 284 ARG A C 1
ATOM 2205 O O . ARG A 1 284 ? 36.568 5.625 56.203 1.00 26.48 284 ARG A O 1
ATOM 2212 N N . CYS A 1 285 ? 35.162 5.896 54.462 1.00 24.95 285 CYS A N 1
ATOM 2213 C CA . CYS A 1 285 ? 33.965 5.353 55.114 1.00 24.95 285 CYS A CA 1
ATOM 2214 C C . CYS A 1 285 ? 33.866 3.831 54.893 1.00 24.95 285 CYS A C 1
ATOM 2216 O O . CYS A 1 285 ? 34.061 3.388 53.757 1.00 24.95 285 CYS A O 1
ATOM 2218 N N . PRO A 1 286 ? 33.526 3.037 55.925 1.00 29.14 286 PRO A N 1
ATOM 2219 C CA . PRO A 1 286 ? 33.008 1.686 55.772 1.00 29.14 286 PRO A CA 1
ATOM 2220 C C . PRO A 1 286 ? 31.480 1.690 55.559 1.00 29.14 286 PRO A C 1
ATOM 2222 O O . PRO A 1 286 ? 30.824 2.728 55.560 1.00 29.14 286 PRO A O 1
ATOM 2225 N N . ALA A 1 287 ? 30.957 0.497 55.295 1.00 26.89 287 ALA A N 1
ATOM 2226 C CA . ALA A 1 287 ? 29.710 0.176 54.613 1.00 26.89 287 ALA A CA 1
ATOM 2227 C C . ALA A 1 287 ? 28.370 0.564 55.287 1.00 26.89 287 ALA A C 1
ATOM 2229 O O . ALA A 1 287 ? 28.288 0.807 56.485 1.00 26.89 287 ALA A O 1
ATOM 2230 N N . ALA A 1 288 ? 27.322 0.406 54.460 1.00 27.00 288 ALA A N 1
ATOM 2231 C CA . ALA A 1 288 ? 25.915 0.092 54.756 1.00 27.00 288 ALA A CA 1
ATOM 2232 C C . ALA A 1 288 ? 24.889 1.243 54.795 1.00 27.00 288 ALA A C 1
ATOM 2234 O O . ALA A 1 288 ? 24.806 2.000 55.751 1.00 27.00 288 ALA A O 1
ATOM 2235 N N . ALA A 1 289 ? 23.969 1.234 53.819 1.00 27.28 289 ALA A N 1
ATOM 2236 C CA . ALA A 1 289 ? 22.545 1.481 54.064 1.00 27.28 289 ALA A CA 1
ATOM 2237 C C . ALA A 1 289 ? 21.688 0.885 52.932 1.00 27.28 289 ALA A C 1
ATOM 2239 O O . ALA A 1 289 ? 21.694 1.333 51.787 1.00 27.28 289 ALA A O 1
ATOM 2240 N N . ARG A 1 290 ? 20.942 -0.164 53.284 1.00 25.05 290 ARG A N 1
ATOM 2241 C CA . ARG A 1 290 ? 19.903 -0.811 52.479 1.00 25.05 290 ARG A CA 1
ATOM 2242 C C . ARG A 1 290 ? 18.804 0.197 52.133 1.00 25.05 290 ARG A C 1
ATOM 2244 O O . ARG A 1 290 ? 18.153 0.711 53.037 1.00 25.05 290 ARG A O 1
ATOM 2251 N N . CYS A 1 291 ? 18.498 0.382 50.851 1.00 24.17 291 CYS A N 1
ATOM 2252 C CA . CYS A 1 291 ? 17.250 1.018 50.435 1.00 24.17 291 CYS A CA 1
ATOM 2253 C C . CYS A 1 291 ? 16.231 -0.072 50.067 1.00 24.17 291 CYS A C 1
ATOM 2255 O O . CYS A 1 291 ? 16.336 -0.732 49.032 1.00 24.17 291 CYS A O 1
ATOM 2257 N N . ARG A 1 292 ? 15.262 -0.302 50.962 1.00 25.72 292 ARG A N 1
ATOM 2258 C CA . ARG A 1 292 ? 14.125 -1.208 50.755 1.00 25.72 292 ARG A CA 1
ATOM 2259 C C . ARG A 1 292 ? 13.271 -0.690 49.589 1.00 25.72 292 ARG A C 1
ATOM 2261 O O . ARG A 1 292 ? 12.492 0.242 49.761 1.00 25.72 292 ARG A O 1
ATOM 2268 N N . ARG A 1 293 ? 13.351 -1.330 48.419 1.00 27.31 293 ARG A N 1
ATOM 2269 C CA . ARG A 1 293 ? 12.308 -1.213 47.387 1.00 27.31 293 ARG A CA 1
ATOM 2270 C C . ARG A 1 293 ? 11.076 -1.986 47.860 1.00 27.31 293 ARG A C 1
ATOM 2272 O O . ARG A 1 293 ? 11.068 -3.214 47.836 1.00 27.31 293 ARG A O 1
ATOM 2279 N N . ARG A 1 294 ? 10.030 -1.272 48.284 1.00 26.22 294 ARG A N 1
ATOM 2280 C CA . ARG A 1 294 ? 8.681 -1.837 48.423 1.00 26.22 294 ARG A CA 1
ATOM 2281 C C . ARG A 1 294 ? 8.184 -2.232 47.028 1.00 26.22 294 ARG A C 1
ATOM 2283 O O . ARG A 1 294 ? 7.749 -1.380 46.262 1.00 26.22 294 ARG A O 1
ATOM 2290 N N . ARG A 1 295 ? 8.259 -3.523 46.700 1.00 26.75 295 ARG A N 1
ATOM 2291 C CA . ARG A 1 295 ? 7.423 -4.133 45.660 1.00 26.75 295 ARG A CA 1
ATOM 2292 C C . ARG A 1 295 ? 6.010 -4.233 46.237 1.00 26.75 295 ARG A C 1
ATOM 2294 O O . ARG A 1 295 ? 5.811 -4.930 47.226 1.00 26.75 295 ARG A O 1
ATOM 2301 N N . ARG A 1 296 ? 5.042 -3.511 45.666 1.00 25.16 296 ARG A N 1
ATOM 2302 C CA . ARG A 1 296 ? 3.626 -3.850 45.851 1.00 25.16 296 ARG A CA 1
ATOM 2303 C C . ARG A 1 296 ? 3.359 -5.069 44.976 1.00 25.16 296 ARG A C 1
ATOM 2305 O O . ARG A 1 296 ? 3.401 -4.975 43.754 1.00 25.16 296 ARG A O 1
ATOM 2312 N N . CYS A 1 297 ? 3.169 -6.211 45.624 1.00 25.98 297 CYS A N 1
ATOM 2313 C CA . CYS A 1 297 ? 2.636 -7.413 45.008 1.00 25.98 297 CYS A CA 1
ATOM 2314 C C . CYS A 1 297 ? 1.179 -7.148 44.612 1.00 25.98 297 CYS A C 1
ATOM 2316 O O . CYS A 1 297 ? 0.381 -6.741 45.456 1.00 25.98 297 CYS A O 1
ATOM 2318 N N . CYS A 1 298 ? 0.839 -7.383 43.346 1.00 27.75 298 CYS A N 1
ATOM 2319 C CA . CYS A 1 298 ? -0.541 -7.642 42.953 1.00 27.75 298 CYS A CA 1
ATOM 2320 C C . CYS A 1 298 ? -0.825 -9.102 43.327 1.00 27.75 298 CYS A C 1
ATOM 2322 O O . CYS A 1 298 ? -0.126 -10.002 42.864 1.00 27.75 298 CYS A O 1
ATOM 2324 N N . GLY A 1 299 ? -1.762 -9.315 44.251 1.00 25.05 299 GLY A N 1
ATOM 2325 C CA . GLY A 1 299 ? -2.216 -10.647 44.644 1.00 25.05 299 GLY A CA 1
ATOM 2326 C C . GLY A 1 299 ? -3.142 -11.255 43.581 1.00 25.05 299 GLY A C 1
ATOM 2327 O O . GLY A 1 299 ? -3.794 -10.507 42.849 1.00 25.05 299 GLY A O 1
ATOM 2328 N N . PRO A 1 300 ? -3.203 -12.592 43.479 1.00 29.39 300 PRO A N 1
ATOM 2329 C CA . PRO A 1 300 ? -4.028 -13.278 42.497 1.00 29.39 300 PRO A CA 1
ATOM 2330 C C . PRO A 1 300 ? -5.507 -13.236 42.901 1.00 29.39 300 PRO A C 1
ATOM 2332 O O . PRO A 1 300 ? -5.868 -13.595 44.023 1.00 29.39 300 PRO A O 1
ATOM 2335 N N . TRP A 1 301 ? -6.368 -12.835 41.967 1.00 25.95 301 TRP A N 1
ATOM 2336 C CA . TRP A 1 301 ? -7.809 -13.043 42.075 1.00 25.95 301 TRP A CA 1
ATOM 2337 C C . TRP A 1 301 ? -8.114 -14.534 41.881 1.00 25.95 301 TRP A C 1
ATOM 2339 O O . TRP A 1 301 ? -7.949 -15.078 40.793 1.00 25.95 301 TRP A O 1
ATOM 2349 N N . ARG A 1 302 ? -8.536 -15.199 42.961 1.00 23.45 302 ARG A N 1
ATOM 2350 C CA . ARG A 1 302 ? -9.264 -16.471 42.913 1.00 23.45 302 ARG A CA 1
ATOM 2351 C C . ARG A 1 302 ? -10.751 -16.142 42.819 1.00 23.45 302 ARG A C 1
ATOM 2353 O O . ARG A 1 302 ? -11.276 -15.510 43.729 1.00 23.45 302 ARG A O 1
ATOM 2360 N N . SER A 1 303 ? -11.425 -16.612 41.776 1.00 26.66 303 SER A N 1
ATOM 2361 C CA . SER A 1 303 ? -12.875 -16.801 41.784 1.00 26.66 303 SER A CA 1
ATOM 2362 C C . SER A 1 303 ? -13.165 -18.301 41.824 1.00 26.66 303 SER A C 1
ATOM 2364 O O . SER A 1 303 ? -12.802 -19.075 40.943 1.00 26.66 303 SER A O 1
ATOM 2366 N N . THR A 1 304 ? -13.771 -18.723 42.925 1.00 25.17 304 THR A N 1
ATOM 2367 C CA . THR A 1 304 ? -14.415 -20.020 43.108 1.00 25.17 304 THR A CA 1
ATOM 2368 C C . THR A 1 304 ? -15.857 -19.907 42.634 1.00 25.17 304 THR A C 1
ATOM 2370 O O . THR A 1 304 ? -16.614 -19.138 43.221 1.00 25.17 304 THR A O 1
ATOM 2373 N N . SER A 1 305 ? -16.242 -20.656 41.602 1.00 28.70 305 SER A N 1
ATOM 2374 C CA . SER A 1 305 ? -17.597 -21.213 41.417 1.00 28.70 305 SER A CA 1
ATOM 2375 C C . SER A 1 305 ? -17.661 -22.002 40.105 1.00 28.70 305 SER A C 1
ATOM 2377 O O . SER A 1 305 ? -17.574 -21.443 39.018 1.00 28.70 305 SER A O 1
ATOM 2379 N N . ALA A 1 306 ? -17.817 -23.321 40.220 1.00 27.69 306 ALA A N 1
ATOM 2380 C CA . ALA A 1 306 ? -18.491 -24.119 39.198 1.00 27.69 306 ALA A CA 1
ATOM 2381 C C . ALA A 1 306 ? -20.000 -23.816 39.270 1.00 27.69 306 ALA A C 1
ATOM 2383 O O . ALA A 1 306 ? -20.491 -23.494 40.357 1.00 27.69 306 ALA A O 1
ATOM 2384 N N . PRO A 1 307 ? -20.740 -23.937 38.156 1.00 31.48 307 PRO A N 1
ATOM 2385 C CA . PRO A 1 307 ? -21.615 -25.110 38.062 1.00 31.48 307 PRO A CA 1
ATOM 2386 C C . PRO A 1 307 ? -21.846 -25.651 36.635 1.00 31.48 307 PRO A C 1
ATOM 2388 O O . PRO A 1 307 ? -21.849 -24.916 35.656 1.00 31.48 307 PRO A O 1
ATOM 2391 N N . GLY A 1 308 ? -22.164 -26.949 36.569 1.00 26.22 308 GLY A N 1
ATOM 2392 C CA . GLY A 1 308 ? -23.235 -27.466 35.707 1.00 26.22 308 GLY A CA 1
ATOM 2393 C C . GLY A 1 308 ? -22.900 -27.836 34.259 1.00 26.22 308 GLY A C 1
ATOM 2394 O O . GLY A 1 308 ? -22.927 -27.001 33.364 1.00 26.22 308 GLY A O 1
ATOM 2395 N N . ARG A 1 309 ? -22.732 -29.142 34.006 1.00 28.12 309 ARG A N 1
ATOM 2396 C CA . ARG A 1 309 ? -22.970 -29.756 32.687 1.00 28.12 309 ARG A CA 1
ATOM 2397 C C . ARG A 1 309 ? -24.451 -29.604 32.296 1.00 28.12 309 ARG A C 1
ATOM 2399 O O . ARG A 1 309 ? -25.292 -29.922 33.137 1.00 28.12 309 ARG A O 1
ATOM 2406 N N . PRO A 1 310 ? -24.792 -29.276 31.041 1.00 33.25 310 PRO A N 1
ATOM 2407 C CA . PRO A 1 310 ? -26.094 -29.618 30.484 1.00 33.25 310 PRO A CA 1
ATOM 2408 C C . PRO A 1 310 ? -26.090 -31.055 29.913 1.00 33.25 310 PRO A C 1
ATOM 2410 O O . PRO A 1 310 ? -25.026 -31.593 29.585 1.00 33.25 310 PRO A O 1
ATOM 2413 N N . PRO A 1 311 ? -27.259 -31.716 29.841 1.00 32.00 311 PRO A N 1
ATOM 2414 C CA . PRO A 1 311 ? -27.380 -33.129 29.504 1.00 32.00 311 PRO A CA 1
ATOM 2415 C C . PRO A 1 311 ? -27.235 -33.400 28.002 1.00 32.00 311 PRO A C 1
ATOM 2417 O O . PRO A 1 311 ? -27.515 -32.557 27.153 1.00 32.00 311 PRO A O 1
ATOM 2420 N N . ALA A 1 312 ? -26.835 -34.632 27.694 1.00 27.88 312 ALA A N 1
ATOM 2421 C CA . ALA A 1 312 ? -26.858 -35.202 26.358 1.00 27.88 312 ALA A CA 1
ATOM 2422 C C . ALA A 1 312 ? -28.304 -35.333 25.849 1.00 27.88 312 ALA A C 1
ATOM 2424 O O . ALA A 1 312 ? -29.101 -36.069 26.434 1.00 27.88 312 ALA A O 1
ATOM 2425 N N . CYS A 1 313 ? -28.622 -34.676 24.732 1.00 27.39 313 CYS A N 1
ATOM 2426 C CA . CYS A 1 313 ? -29.815 -34.988 23.951 1.00 27.39 313 CYS A CA 1
ATOM 2427 C C . CYS A 1 313 ? -29.483 -36.056 22.906 1.00 27.39 313 CYS A C 1
ATOM 2429 O O . CYS A 1 313 ? -28.509 -35.961 22.160 1.00 27.39 313 CYS A O 1
ATOM 2431 N N . ARG A 1 314 ? -30.307 -37.105 22.923 1.00 28.55 314 ARG A N 1
ATOM 2432 C CA . ARG A 1 314 ? -30.282 -38.263 22.032 1.00 28.55 314 ARG A CA 1
ATOM 2433 C C . ARG A 1 314 ? -30.743 -37.887 20.623 1.00 28.55 314 ARG A C 1
ATOM 2435 O O . ARG A 1 314 ? -31.383 -36.862 20.413 1.00 28.55 314 ARG A O 1
ATOM 2442 N N . GLY A 1 315 ? -30.382 -38.764 19.691 1.00 25.36 315 GLY A N 1
ATOM 2443 C CA . GLY A 1 315 ? -30.500 -38.616 18.247 1.00 25.36 315 GLY A CA 1
ATOM 2444 C C . GLY A 1 315 ? -31.876 -38.255 17.691 1.00 25.36 315 GLY A C 1
ATOM 2445 O O . GLY A 1 315 ? -32.919 -38.632 18.216 1.00 25.36 315 GLY A O 1
ATOM 2446 N N . SER A 1 316 ? -31.826 -37.618 16.528 1.00 29.69 316 SER A N 1
ATOM 2447 C CA . SER A 1 316 ? -32.775 -37.830 15.440 1.00 29.69 316 SER A CA 1
ATOM 2448 C C . SER A 1 316 ? -31.961 -38.058 14.163 1.00 29.69 316 SER A C 1
ATOM 2450 O O . SER A 1 316 ? -30.976 -37.376 13.888 1.00 29.69 316 SER A O 1
ATOM 2452 N N . THR A 1 317 ? -32.308 -39.134 13.472 1.00 33.75 317 THR A N 1
ATOM 2453 C CA . THR A 1 317 ?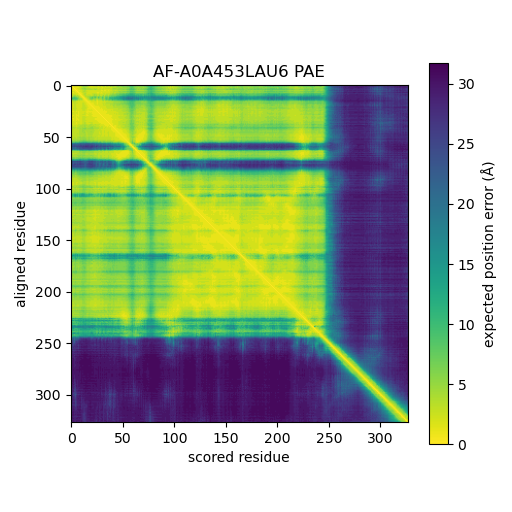 -31.734 -39.628 12.221 1.00 33.75 317 THR A CA 1
ATOM 2454 C C . THR A 1 317 ? -32.106 -38.738 11.025 1.00 33.75 317 THR A C 1
ATOM 2456 O O . THR A 1 317 ? -33.039 -37.942 11.120 1.00 33.75 317 THR A O 1
ATOM 2459 N N . PRO A 1 318 ? -31.379 -38.853 9.897 1.00 31.81 318 PRO A N 1
ATOM 2460 C CA . PRO A 1 318 ? -31.459 -37.915 8.783 1.00 31.81 318 PRO A CA 1
ATOM 2461 C C . PRO A 1 318 ? -32.652 -38.201 7.865 1.00 31.81 318 PRO A C 1
ATOM 2463 O O . PRO A 1 318 ? -32.864 -39.342 7.455 1.00 31.81 318 PRO A O 1
ATOM 2466 N N . THR A 1 319 ? -33.376 -37.153 7.472 1.00 32.09 319 THR A N 1
ATOM 2467 C CA . THR A 1 319 ? -34.342 -37.228 6.372 1.00 32.09 319 THR A CA 1
ATOM 2468 C C . THR A 1 319 ? -33.626 -36.935 5.057 1.00 32.09 319 THR A C 1
ATOM 2470 O O . THR A 1 319 ? -33.075 -35.859 4.834 1.00 32.09 319 THR A O 1
ATOM 2473 N N . THR A 1 320 ? -33.620 -37.948 4.205 1.00 32.88 320 THR A N 1
ATOM 2474 C CA . THR A 1 320 ? -33.175 -37.989 2.815 1.00 32.88 320 THR A CA 1
ATOM 2475 C C . THR A 1 320 ? -33.889 -36.955 1.935 1.00 32.88 320 THR A C 1
ATOM 2477 O O . THR A 1 320 ? -35.115 -36.892 1.914 1.00 32.88 320 THR A O 1
ATOM 2480 N N . ALA A 1 321 ? -33.126 -36.196 1.143 1.00 36.25 321 ALA A N 1
ATOM 2481 C CA . ALA A 1 321 ? -33.628 -35.451 -0.015 1.00 36.25 321 ALA A CA 1
ATOM 2482 C C . ALA A 1 321 ? -33.329 -36.246 -1.308 1.00 36.25 321 ALA A C 1
ATOM 2484 O O . ALA A 1 321 ? -32.211 -36.754 -1.445 1.00 36.25 321 ALA A O 1
ATOM 2485 N N . PRO A 1 322 ? -34.280 -36.384 -2.253 1.00 41.91 322 PRO A N 1
ATOM 2486 C CA . PRO A 1 322 ? -34.048 -37.079 -3.518 1.00 41.91 322 PRO A CA 1
ATOM 2487 C C . PRO A 1 322 ? -33.385 -36.163 -4.572 1.00 41.91 322 PRO A C 1
ATOM 2489 O O . PRO A 1 322 ? -33.570 -34.945 -4.530 1.00 41.91 322 PRO A O 1
ATOM 2492 N N . PRO A 1 323 ? -32.639 -36.721 -5.547 1.00 42.91 323 PRO A N 1
ATOM 2493 C CA . PRO A 1 323 ? -31.955 -35.954 -6.585 1.00 42.91 323 PRO A CA 1
ATOM 2494 C C . PRO A 1 323 ? -32.803 -35.855 -7.861 1.00 42.91 323 PRO A C 1
ATOM 2496 O O . PRO A 1 323 ? -33.340 -36.862 -8.297 1.00 42.91 323 PRO A O 1
ATOM 2499 N N . HIS A 1 324 ? -32.860 -34.686 -8.505 1.00 33.88 324 HIS A N 1
ATOM 2500 C CA . HIS A 1 324 ? -33.168 -34.472 -9.937 1.00 33.88 324 HIS A CA 1
ATOM 2501 C C . HIS A 1 324 ? -33.043 -32.959 -10.220 1.00 33.88 324 HIS A C 1
ATOM 2503 O O . HIS A 1 324 ? -33.359 -32.162 -9.351 1.00 33.88 324 HIS A O 1
ATOM 2509 N N . ARG A 1 325 ? -32.606 -32.442 -11.371 1.00 34.50 325 ARG A N 1
ATOM 2510 C CA . ARG A 1 325 ? -32.175 -32.980 -12.668 1.00 34.50 325 ARG A CA 1
ATOM 2511 C C . ARG A 1 325 ? -31.368 -31.867 -13.347 1.00 34.50 325 ARG A C 1
ATOM 2513 O O . ARG A 1 325 ? -31.671 -30.693 -13.168 1.00 34.50 325 ARG A O 1
ATOM 2520 N N . ARG A 1 326 ? -30.379 -32.254 -14.150 1.00 34.28 326 ARG A N 1
ATOM 2521 C CA . ARG A 1 326 ? -29.796 -31.394 -15.184 1.00 34.28 326 ARG A CA 1
ATOM 2522 C C . ARG A 1 326 ? -30.845 -31.139 -16.269 1.00 34.28 326 ARG A C 1
ATOM 2524 O O . ARG A 1 326 ? -31.469 -32.104 -16.707 1.00 34.28 326 ARG A O 1
ATOM 2531 N N . HIS A 1 327 ? -30.950 -29.894 -16.710 1.00 45.50 327 HIS A N 1
ATOM 2532 C CA . HIS A 1 327 ? -31.181 -29.500 -18.097 1.00 45.50 327 HIS A CA 1
ATOM 2533 C C . HIS A 1 327 ? -30.359 -28.242 -18.356 1.00 45.50 327 HIS A C 1
ATOM 2535 O O . HIS A 1 327 ? -30.293 -27.406 -17.428 1.00 45.50 327 HIS A O 1
#

Solvent-accessible surface area (backbone atoms only — not comparable to full-atom values): 21140 Å² total; per-residue (Å²): 135,48,50,96,92,52,73,74,65,71,60,92,60,92,86,51,50,70,52,96,80,47,57,72,64,37,58,61,54,50,50,58,52,52,33,61,78,68,61,47,60,86,79,57,72,79,64,49,46,74,61,36,36,31,61,72,48,94,83,55,93,68,62,34,33,38,38,30,31,41,34,59,42,73,54,91,71,80,84,47,72,77,42,74,48,78,49,75,49,77,35,75,72,86,83,91,80,87,77,48,89,78,42,77,37,78,78,81,82,50,41,40,67,88,50,40,75,62,52,73,43,48,57,88,75,64,84,73,48,73,94,41,52,66,30,31,35,34,30,37,27,62,48,73,66,22,47,53,50,51,63,52,32,57,79,44,28,58,30,38,37,40,19,27,48,75,94,58,60,44,74,67,55,54,48,53,31,65,78,37,55,90,35,33,42,82,41,48,36,62,37,34,35,34,60,89,32,39,39,30,28,69,85,72,51,70,49,72,40,52,34,40,33,38,30,57,55,47,21,59,82,63,91,28,61,50,57,89,72,65,56,40,71,39,80,94,24,66,37,74,41,79,61,86,91,64,81,84,83,66,88,88,76,86,87,75,85,76,75,84,79,80,74,78,88,71,83,89,88,85,89,84,83,88,80,89,83,81,88,84,81,90,79,87,82,82,87,89,82,88,80,84,77,84,76,83,77,84,76,83,87,82,83,90,77,87,83,81,85,82,80,89,80,80,88,82,84,86,84,85,80,85,90,84,78,92,131

Sequence (327 aa):
MGFSDFQFLPRDGAGRDPRRFPGHREVHCYLPDFCAAFGLMDAVRLNTRVVRVAPTSTTTRQRQWAVRSVRRLGGPEDGARVEEEEEEVVFDAVVVATGQYSHPMLPSGIEGVGEWRRRQLHSRLYRTPEPFRGEAVVVVGCGDSGTDIALDLRRVAREVHLAASSEAATPAVSRMVANHGDVLRLHPRVRRLHADGRVSFADGSSVVADTVFFCTGYGYSFPFLDTGGAVAVGDGGCVVAPLFEASSTCSRRPWRRRSPSWACRGRSWCRGSSRRRRGGSRRRCPAAARCRRRRRCCGPWRSTSAPGRPPACRGSTPTTAPPHRRH

pLDDT: mean 75.4, std 28.26, range [22.92, 98.62]

InterPro domains:
  IPR000960 Flavin monooxygenase FMO [PR00370] (91-107)
  IPR000960 Flavin monooxygenase FMO [PR00370] (121-135)
  IPR000960 Flavin monooxygenase FMO [PR00370] (148-163)
  IPR000960 Flavin monooxygenase FMO [PR00370] (202-229)
  IPR020946 Flavin monooxygenase-like [PF00743] (21-166)
  IPR036188 FAD/NAD(P)-binding domain superfamily [G3DSA:3.50.50.60] (1-284)
  IPR036188 FAD/NAD(P)-binding domain superfamily [SSF51905] (18-241)
  IPR050346 Flavin-containing monooxygenases-like [PTHR23023] (1-246)

Secondary structure (DSSP, 8-state):
--BTTB------STT---SSS--HHHHHHHHHHHHHHTTGGGG--TTEEEEEEEES-SSSSS--EEEEEEEEES-STTS---EEEEEEEEES-------SSSEEPPPSS-BTTTT--SEEEEGGG---SGGGTT-EEEEE--SHHHHHHHHHHTTT-SEEEEE--TTT--HHHHHHHHHTTTTEEEE--EEEE-TTSEEEETTS-EEE-SEEEE---EE---TTB--TTSSEEEGGGTEEES-SS-------S-------------------------------------------PPPP--------PPPPPPP-PPPPPPP----